Protein AF-A0A0C9V2Q4-F1 (afdb_monomer_lite)

Foldseek 3Di:
DDDDPDPVVVVVVVVVVVVVVVVVCVVPPPPDDQDPPNDDPCDVVNVVVVVVVVVVVVVVVVVVVVVVVVVVVVVVVCVVPPDPVNVVVVVVCVPPPPCPDDDPQPQWDFDADPVGHGPDTRHDPVSVVVVCCCVVPPDDDPDDPPDPPDPPPPPPPPDDPPDDDPDDDPDDPPDDDPDDDDDDDDDDD

Radius of gyration: 36.01 Å; chains: 1; bounding box: 68×70×114 Å

Structure (mmCIF, N/CA/C/O backbone):
data_AF-A0A0C9V2Q4-F1
#
_entry.id   AF-A0A0C9V2Q4-F1
#
loop_
_atom_site.group_PDB
_atom_site.id
_atom_site.type_symbol
_atom_site.label_atom_id
_atom_site.label_alt_id
_atom_site.label_comp_id
_atom_site.label_asym_id
_atom_site.label_entity_id
_atom_site.label_seq_id
_atom_site.pdbx_PDB_ins_code
_atom_site.Cartn_x
_atom_site.Cartn_y
_atom_site.Cartn_z
_atom_site.occupancy
_atom_site.B_iso_or_equiv
_atom_site.auth_seq_id
_atom_site.auth_comp_id
_atom_site.auth_asym_id
_atom_site.auth_atom_id
_atom_site.pdbx_PDB_model_num
ATOM 1 N N . MET A 1 1 ? -13.714 43.682 14.134 1.00 54.59 1 MET A N 1
ATOM 2 C CA . MET A 1 1 ? -14.058 42.991 15.395 1.00 54.59 1 MET A CA 1
ATOM 3 C C . MET A 1 1 ? -12.772 42.836 16.185 1.00 54.59 1 MET A C 1
ATOM 5 O O . MET A 1 1 ? -11.822 42.295 15.638 1.00 54.59 1 MET A O 1
ATOM 9 N N . ALA A 1 2 ? -12.693 43.412 17.385 1.00 64.06 2 ALA A N 1
ATOM 10 C CA . ALA A 1 2 ? -11.499 43.337 18.227 1.00 64.06 2 ALA A CA 1
ATOM 11 C C . ALA A 1 2 ? -11.370 41.926 18.820 1.00 64.06 2 ALA A C 1
ATOM 13 O O . ALA A 1 2 ? -12.366 41.376 19.286 1.00 64.06 2 ALA A O 1
ATOM 14 N N . ILE A 1 3 ? -10.169 41.342 18.786 1.00 61.59 3 ILE A N 1
ATOM 15 C CA . ILE A 1 3 ? -9.906 40.042 19.414 1.00 61.59 3 ILE A CA 1
ATOM 16 C C . ILE A 1 3 ? -9.835 40.260 20.933 1.00 61.59 3 ILE A C 1
ATOM 18 O O . ILE A 1 3 ? -9.009 41.058 21.384 1.00 61.59 3 ILE A O 1
ATOM 22 N N . PRO A 1 4 ? -10.695 39.608 21.733 1.00 67.25 4 PRO A N 1
ATOM 23 C CA . PRO A 1 4 ? -10.689 39.785 23.177 1.00 67.25 4 PRO A CA 1
ATOM 24 C C . PRO A 1 4 ? -9.443 39.142 23.801 1.00 67.25 4 PRO A C 1
ATOM 26 O O . PRO A 1 4 ? -9.219 37.945 23.663 1.00 67.25 4 PRO A O 1
ATOM 29 N N . GLY A 1 5 ? -8.638 39.934 24.513 1.00 74.62 5 GLY A N 1
ATOM 30 C CA . GLY A 1 5 ? -7.408 39.476 25.178 1.00 74.62 5 GLY A CA 1
ATOM 31 C C . GLY A 1 5 ? -7.608 38.796 26.542 1.00 74.62 5 GLY A C 1
ATOM 32 O O . GLY A 1 5 ? -6.625 38.426 27.175 1.00 74.62 5 GLY A O 1
ATOM 33 N N . ALA A 1 6 ? -8.851 38.646 27.016 1.00 78.88 6 ALA A N 1
ATOM 34 C CA . ALA A 1 6 ? -9.181 38.046 28.312 1.00 78.88 6 ALA A CA 1
ATOM 35 C C . ALA A 1 6 ? -9.896 36.692 28.131 1.00 78.88 6 ALA A C 1
ATOM 37 O O . ALA A 1 6 ? -10.793 36.602 27.288 1.00 78.88 6 ALA A O 1
ATOM 38 N N . PRO A 1 7 ? -9.578 35.655 28.933 1.00 77.75 7 PRO A N 1
ATOM 39 C CA . PRO A 1 7 ? -10.109 34.301 28.737 1.00 77.75 7 PRO A CA 1
ATOM 40 C C . PRO A 1 7 ? -11.644 34.239 28.823 1.00 77.75 7 PRO A C 1
ATOM 42 O O . PRO A 1 7 ? -12.280 33.637 27.967 1.00 77.75 7 PRO A O 1
ATOM 45 N N . ALA A 1 8 ? -12.262 34.974 29.754 1.00 80.06 8 ALA A N 1
ATOM 46 C CA . ALA A 1 8 ? -13.725 35.035 29.880 1.00 80.06 8 ALA A CA 1
ATOM 47 C C . ALA A 1 8 ? -14.426 35.684 28.665 1.00 80.06 8 ALA A C 1
ATOM 49 O O . ALA A 1 8 ? -15.576 35.378 28.339 1.00 80.06 8 ALA A O 1
ATOM 50 N N . ALA A 1 9 ? -13.732 36.586 27.968 1.00 82.06 9 ALA A N 1
ATOM 51 C CA . ALA A 1 9 ? -14.260 37.238 26.777 1.00 82.06 9 ALA A CA 1
ATOM 52 C C . ALA A 1 9 ? -14.146 36.339 25.529 1.00 82.06 9 ALA A C 1
ATOM 54 O O . ALA A 1 9 ? -14.959 36.470 24.612 1.00 82.06 9 ALA A O 1
ATOM 55 N N . LEU A 1 10 ? -13.209 35.382 25.517 1.00 89.31 10 LEU A N 1
ATOM 56 C CA . LEU A 1 10 ? -13.122 34.347 24.485 1.00 89.31 10 LEU A CA 1
ATOM 57 C C . LEU A 1 10 ? -14.300 33.367 24.568 1.00 89.31 10 LEU A C 1
ATOM 59 O O . LEU A 1 10 ? -14.936 33.103 23.549 1.00 89.31 10 LEU A O 1
ATOM 63 N N . ASP A 1 11 ? -14.638 32.887 25.767 1.00 90.69 11 ASP A N 1
ATOM 64 C CA . ASP A 1 11 ? -15.772 31.971 25.970 1.00 90.69 11 ASP A CA 1
ATOM 65 C C . ASP A 1 11 ? -17.097 32.619 25.550 1.00 90.69 11 ASP A C 1
ATOM 67 O O . ASP A 1 11 ? -17.903 32.023 24.835 1.00 90.69 11 ASP A O 1
ATOM 71 N N . THR A 1 12 ? -17.281 33.894 25.906 1.00 92.06 12 THR A N 1
ATOM 72 C CA . THR A 1 12 ? -18.452 34.685 25.497 1.00 92.06 12 THR A CA 1
ATOM 73 C C . THR A 1 12 ? -18.547 34.802 23.972 1.00 92.06 12 THR A C 1
ATOM 75 O O . THR A 1 12 ? -19.626 34.655 23.396 1.00 92.06 12 THR A O 1
ATOM 78 N N . TYR A 1 13 ? -17.416 35.020 23.296 1.00 92.88 13 TYR A N 1
ATOM 79 C CA . TYR A 1 13 ? -17.360 35.077 21.837 1.00 92.88 13 TYR A CA 1
ATOM 80 C C . TYR A 1 13 ? -17.673 33.719 21.187 1.00 92.88 13 TYR A C 1
ATOM 82 O O . TYR A 1 13 ? -18.428 33.668 20.217 1.00 92.88 13 TYR A O 1
ATOM 90 N N . MET A 1 14 ? -17.160 32.612 21.736 1.00 95.19 14 MET A N 1
ATOM 91 C CA . MET A 1 14 ? -17.457 31.258 21.248 1.00 95.19 14 MET A CA 1
ATOM 92 C C . MET A 1 14 ? -18.943 30.910 21.393 1.00 95.19 14 MET A C 1
ATOM 94 O O . MET A 1 14 ? -19.539 30.348 20.471 1.00 95.19 14 MET A O 1
ATOM 98 N N . LEU A 1 15 ? -19.576 31.299 22.502 1.00 95.50 15 LEU A N 1
ATOM 99 C CA . LEU A 1 15 ? -21.022 31.140 22.700 1.00 95.50 15 LEU A CA 1
ATOM 100 C C . LEU A 1 15 ? -21.837 31.989 21.711 1.00 95.50 15 LEU A C 1
ATOM 102 O O . LEU A 1 15 ? -22.828 31.525 21.144 1.00 95.50 15 LEU A O 1
ATOM 106 N N . LEU A 1 16 ? -21.405 33.223 21.447 1.00 95.81 16 LEU A N 1
ATOM 107 C CA . LEU A 1 16 ? -22.060 34.089 20.467 1.00 95.81 16 LEU A CA 1
ATOM 108 C C . LEU A 1 16 ? -21.938 33.530 19.042 1.00 95.81 16 LEU A C 1
ATOM 110 O O . LEU A 1 16 ? -22.914 33.519 18.296 1.00 95.81 16 LEU A O 1
ATOM 114 N N . LEU A 1 17 ? -20.767 33.011 18.673 1.00 95.94 17 LEU A N 1
ATOM 115 C CA . LEU A 1 17 ? -20.547 32.399 17.366 1.00 95.94 17 LEU A CA 1
ATOM 116 C C . LEU A 1 17 ? -21.384 31.125 17.189 1.00 95.94 17 LEU A C 1
ATOM 118 O O . LEU A 1 17 ? -22.069 30.971 16.179 1.00 95.94 17 LEU A O 1
ATOM 122 N N . THR A 1 18 ? -21.357 30.225 18.172 1.00 96.94 18 THR A N 1
ATOM 123 C CA . THR A 1 18 ? -22.120 28.967 18.122 1.00 96.94 18 THR A CA 1
ATOM 124 C C . THR A 1 18 ? -23.625 29.218 18.079 1.00 96.94 18 THR A C 1
ATOM 126 O O . THR A 1 18 ? -24.313 28.599 17.271 1.00 96.94 18 THR A O 1
ATOM 129 N N . SER A 1 19 ? -24.135 30.177 18.856 1.00 96.56 19 SER A N 1
ATOM 130 C CA . SER A 1 19 ? -25.554 30.556 18.810 1.00 96.56 19 SER A CA 1
ATOM 131 C C . SER A 1 19 ? -25.956 31.214 17.487 1.00 96.56 19 SER A C 1
ATOM 133 O O . SER A 1 19 ? -27.013 30.891 16.946 1.00 96.56 19 SER A O 1
ATOM 135 N N . ALA A 1 20 ? -25.119 32.086 16.915 1.00 97.19 20 ALA A N 1
ATOM 136 C CA . ALA A 1 20 ? -25.379 32.694 15.611 1.00 97.19 20 ALA A CA 1
ATOM 137 C C . ALA A 1 20 ? -25.418 31.648 14.484 1.00 97.19 20 ALA A C 1
ATOM 139 O O . ALA A 1 20 ? -26.311 31.687 13.637 1.00 97.19 20 ALA A O 1
ATOM 140 N N . ILE A 1 21 ? -24.489 30.685 14.501 1.00 96.31 21 ILE A N 1
ATOM 141 C CA . ILE A 1 21 ? -24.473 29.560 13.557 1.00 96.31 21 ILE A CA 1
ATOM 142 C C . ILE A 1 21 ? -25.727 28.704 13.732 1.00 96.31 21 ILE A C 1
ATOM 144 O O . ILE A 1 21 ? -26.400 28.406 12.749 1.00 96.31 21 ILE A O 1
ATOM 148 N N . GLN A 1 22 ? -26.078 28.355 14.970 1.00 96.44 22 GLN A N 1
ATOM 149 C CA . GLN A 1 22 ? -27.261 27.550 15.262 1.00 96.44 22 GLN A CA 1
ATOM 150 C C . GLN A 1 22 ? -28.547 28.229 14.769 1.00 96.44 22 GLN A C 1
ATOM 152 O O . GLN A 1 22 ? -29.371 27.596 14.112 1.00 96.44 22 GLN A O 1
ATOM 157 N N . LYS A 1 23 ? -28.675 29.543 14.983 1.00 95.94 23 LYS A N 1
ATOM 158 C CA . LYS A 1 23 ? -29.800 30.340 14.481 1.00 95.94 23 LYS A CA 1
ATOM 159 C C . LYS A 1 23 ? -29.881 30.335 12.951 1.00 95.94 23 LYS A C 1
ATOM 161 O O . LYS A 1 23 ? -30.967 30.214 12.391 1.00 95.94 23 LYS A O 1
ATOM 166 N N . MET A 1 24 ? -28.739 30.443 12.270 1.00 96.31 24 MET A N 1
ATOM 167 C CA . MET A 1 24 ? -28.674 30.349 10.807 1.00 96.31 24 MET A CA 1
ATOM 168 C C . MET A 1 24 ? -29.062 28.957 10.298 1.00 96.31 24 MET A C 1
ATOM 170 O O . MET A 1 24 ? -29.773 28.854 9.299 1.00 96.31 24 MET A O 1
ATOM 174 N N . ILE A 1 25 ? -28.636 27.895 10.989 1.00 92.75 25 ILE A N 1
ATOM 175 C CA . ILE A 1 25 ? -29.021 26.513 10.678 1.00 92.75 25 ILE A CA 1
ATOM 176 C C . ILE A 1 25 ? -30.537 26.360 10.792 1.00 92.75 25 ILE A C 1
ATOM 178 O O . ILE A 1 25 ? -31.167 25.866 9.867 1.00 92.75 25 ILE A O 1
ATOM 182 N N . GLU A 1 26 ? -31.145 26.827 11.879 1.00 93.00 26 GLU A N 1
ATOM 183 C C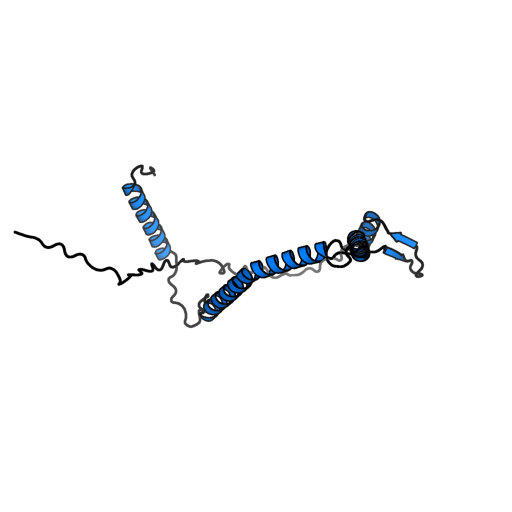A . GLU A 1 26 ? -32.596 26.732 12.077 1.00 93.00 26 GLU A CA 1
ATOM 184 C C . GLU A 1 26 ? -33.392 27.516 11.027 1.00 93.00 26 GLU A C 1
ATOM 186 O O . GLU A 1 26 ? -34.444 27.057 10.585 1.00 93.00 26 GLU A O 1
ATOM 191 N N . GLN A 1 27 ? -32.878 28.669 10.592 1.00 94.38 27 GLN A N 1
ATOM 192 C CA . GLN A 1 27 ? -33.519 29.495 9.571 1.00 94.38 27 GLN A CA 1
ATOM 193 C C . GLN A 1 27 ? -33.433 28.885 8.163 1.00 94.38 27 GLN A C 1
ATOM 195 O O . GLN A 1 27 ? -34.380 29.010 7.387 1.00 94.38 27 GLN A O 1
ATOM 200 N N . HIS A 1 28 ? -32.303 28.264 7.811 1.00 92.50 28 HIS A N 1
ATOM 201 C CA . HIS A 1 28 ? -32.022 27.835 6.436 1.00 92.50 28 HIS A CA 1
ATOM 202 C C . HIS A 1 28 ? -32.063 26.324 6.202 1.00 92.50 28 HIS A C 1
ATOM 204 O O . HIS A 1 28 ? -32.123 25.915 5.044 1.00 92.50 28 HIS A O 1
ATOM 210 N N . VAL A 1 29 ? -32.032 25.489 7.243 1.00 91.19 29 VAL A N 1
ATOM 211 C CA . VAL A 1 29 ? -32.097 24.027 7.116 1.00 91.19 29 VAL A CA 1
ATOM 212 C C . VAL A 1 29 ? -33.537 23.571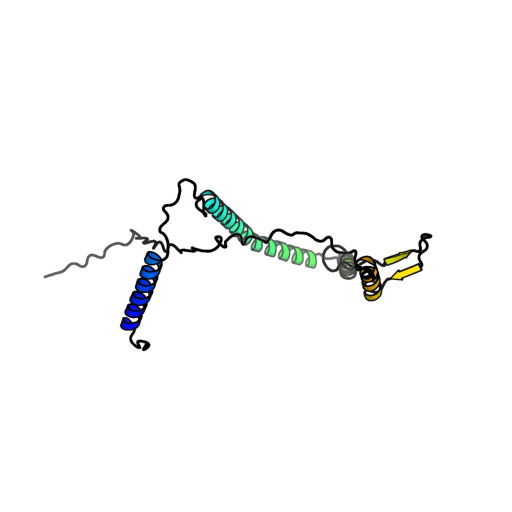 7.343 1.00 91.19 29 VAL A C 1
ATOM 214 O O . VAL A 1 29 ? -34.021 23.615 8.478 1.00 91.19 29 VAL A O 1
ATOM 217 N N . PRO A 1 30 ? -34.241 23.096 6.296 1.00 83.50 30 PRO A N 1
ATOM 218 C CA . PRO A 1 30 ? -35.576 22.544 6.454 1.00 83.50 30 PRO A CA 1
ATOM 219 C C . PRO A 1 30 ? -35.535 21.354 7.413 1.00 83.50 30 PRO A C 1
ATOM 221 O O . PRO A 1 30 ? -34.888 20.340 7.143 1.00 83.50 30 PRO A O 1
ATOM 224 N N . GLN A 1 31 ? -36.235 21.471 8.539 1.00 77.88 31 GLN A N 1
ATOM 225 C CA . GLN A 1 31 ? -36.373 20.386 9.505 1.00 77.88 31 GLN A CA 1
ATOM 226 C C . GLN A 1 31 ? -37.289 19.307 8.910 1.00 77.88 31 GLN A C 1
ATOM 228 O O . GLN A 1 31 ? -38.513 19.366 9.031 1.00 77.88 31 GLN A O 1
ATOM 233 N N . HIS A 1 32 ? -36.708 18.327 8.218 1.00 71.62 32 HIS A N 1
ATOM 234 C CA . HIS A 1 32 ? -37.453 17.186 7.696 1.00 71.62 32 HIS A CA 1
ATOM 235 C C . HIS A 1 32 ? -37.557 16.119 8.790 1.00 71.62 32 HIS A C 1
ATOM 237 O O . HIS A 1 32 ? -36.547 15.599 9.264 1.00 71.62 32 HIS A O 1
ATOM 243 N N . LYS A 1 33 ? -38.781 15.749 9.189 1.00 69.44 33 LYS A N 1
ATOM 244 C CA . LYS A 1 33 ? -38.979 14.544 10.008 1.00 69.44 33 LYS A CA 1
ATOM 245 C C . LYS A 1 33 ? -38.464 13.357 9.201 1.00 69.44 33 LYS A C 1
ATOM 247 O O . LYS A 1 33 ? -38.779 13.271 8.014 1.00 69.44 33 LYS A O 1
ATOM 252 N N . ALA A 1 34 ? -37.669 12.473 9.800 1.00 71.56 34 ALA A N 1
ATOM 253 C CA . ALA A 1 34 ? -37.230 11.265 9.107 1.00 71.56 34 ALA A CA 1
ATOM 254 C C . ALA A 1 34 ? -38.469 10.572 8.518 1.00 71.56 34 ALA A C 1
ATOM 256 O O . ALA A 1 34 ? -39.410 10.251 9.247 1.00 71.56 34 ALA A O 1
ATOM 257 N N . SER A 1 35 ? -38.520 10.448 7.188 1.00 72.50 35 SER A N 1
ATOM 258 C CA . SER A 1 35 ? -39.634 9.761 6.541 1.00 72.50 35 SER A CA 1
ATOM 259 C C . SER A 1 35 ? -39.605 8.301 6.992 1.00 72.50 35 SER A C 1
ATOM 261 O O . SER A 1 35 ? -38.509 7.754 7.141 1.00 72.50 35 SER A O 1
ATOM 263 N N . PRO A 1 36 ? -40.756 7.623 7.138 1.00 73.69 36 PRO A N 1
ATOM 264 C CA . PRO A 1 36 ? -40.789 6.174 7.353 1.00 73.69 36 PRO A CA 1
ATOM 265 C C . PRO A 1 36 ? -39.980 5.387 6.307 1.00 73.69 36 PRO A C 1
ATOM 267 O O . PRO A 1 36 ? -39.562 4.262 6.560 1.00 73.69 36 PRO A O 1
ATOM 270 N N . TYR A 1 37 ? -39.738 5.993 5.139 1.00 73.38 37 TYR A N 1
ATOM 271 C CA . TYR A 1 37 ? -38.962 5.428 4.036 1.00 73.38 37 TYR A CA 1
ATOM 272 C C . TYR A 1 37 ? -37.521 5.964 3.945 1.00 73.38 37 TYR A C 1
ATOM 274 O O . TYR A 1 37 ? -36.739 5.487 3.121 1.00 73.38 37 TYR A O 1
ATOM 282 N N . SER A 1 38 ? -37.138 6.944 4.772 1.00 70.75 38 SER A N 1
ATOM 283 C CA . SER A 1 38 ? -35.759 7.431 4.856 1.00 70.75 38 SER A CA 1
ATOM 284 C C . SER A 1 38 ? -34.914 6.399 5.592 1.00 70.75 38 SER A C 1
ATOM 286 O O . SER A 1 38 ? -35.010 6.246 6.808 1.00 70.75 38 SER A O 1
ATOM 288 N N . LYS A 1 39 ? -34.062 5.681 4.859 1.00 62.62 39 LYS A N 1
ATOM 289 C CA . LYS A 1 39 ? -33.108 4.750 5.467 1.00 62.62 39 LYS A CA 1
ATOM 290 C C . LYS A 1 39 ? -32.119 5.539 6.327 1.00 62.62 39 LYS A C 1
ATOM 292 O O . LYS A 1 39 ? -31.443 6.435 5.824 1.00 62.62 39 LYS A O 1
ATOM 297 N N . CYS A 1 40 ? -32.015 5.193 7.611 1.00 69.00 40 CYS A N 1
ATOM 298 C CA . CYS A 1 40 ? -30.915 5.654 8.449 1.00 69.00 40 CYS A CA 1
ATOM 299 C C . CYS A 1 40 ? -29.604 5.221 7.787 1.00 69.00 40 CYS A C 1
ATOM 301 O O . CYS A 1 40 ? -29.369 4.032 7.587 1.00 69.00 40 CYS A O 1
ATOM 303 N N . TRP A 1 41 ? -28.763 6.187 7.436 1.00 71.62 41 TRP A N 1
ATOM 304 C CA . TRP A 1 41 ? -27.483 5.971 6.757 1.00 71.62 41 TRP A CA 1
ATOM 305 C C . TRP A 1 41 ? -26.503 5.100 7.564 1.00 71.62 41 TRP A C 1
ATOM 307 O O . TRP A 1 41 ? -25.590 4.515 6.989 1.00 71.62 41 TRP A O 1
ATOM 317 N N . CYS A 1 42 ? -26.724 4.956 8.876 1.00 72.62 42 CYS A N 1
ATOM 318 C CA . CYS A 1 42 ? -26.044 3.983 9.725 1.00 72.62 42 CYS A CA 1
ATOM 319 C C . CYS A 1 42 ? -27.066 3.016 10.349 1.00 72.62 42 CYS A C 1
ATOM 321 O O . CYS A 1 42 ? -27.530 3.242 11.472 1.00 72.62 42 CYS A O 1
ATOM 323 N N . PRO A 1 43 ? -27.474 1.951 9.638 1.00 81.88 43 PRO A N 1
ATOM 324 C CA . PRO A 1 43 ? -28.311 0.929 10.241 1.00 81.88 43 PRO A CA 1
ATOM 325 C C . PRO A 1 43 ? -27.520 0.186 11.335 1.00 81.88 43 PRO A C 1
ATOM 327 O O . PRO A 1 43 ? -26.289 0.089 11.267 1.00 81.88 43 PRO A O 1
ATOM 330 N N . PRO A 1 44 ? -28.199 -0.390 12.343 1.00 84.44 44 PRO A N 1
ATOM 331 C CA . PRO A 1 44 ? -27.537 -1.124 13.426 1.00 84.44 44 PRO A CA 1
ATOM 332 C C . PRO A 1 44 ? -26.682 -2.294 12.915 1.00 84.44 44 PRO A C 1
ATOM 334 O O . PRO A 1 44 ? -25.685 -2.649 13.540 1.00 84.44 44 PRO A O 1
ATOM 337 N N . GLU A 1 45 ? -27.031 -2.861 11.759 1.00 89.56 45 GLU A N 1
ATOM 338 C CA . GLU A 1 45 ? -26.238 -3.872 11.057 1.00 89.56 45 GLU A CA 1
ATOM 339 C C . GLU A 1 45 ? -24.846 -3.360 10.661 1.00 89.56 45 GLU A C 1
ATOM 341 O O . GLU A 1 45 ? -23.852 -4.030 10.927 1.00 89.56 45 GLU A O 1
ATOM 346 N N . LEU A 1 46 ? -24.748 -2.138 10.128 1.00 85.81 46 LEU A N 1
ATOM 347 C CA . LEU A 1 46 ? -23.470 -1.538 9.738 1.00 85.81 46 LEU A CA 1
ATOM 348 C C . LEU A 1 46 ? -22.591 -1.269 10.967 1.00 85.81 46 LEU A C 1
ATOM 350 O O . LEU A 1 46 ? -21.388 -1.508 10.950 1.00 85.81 46 LEU A O 1
ATOM 354 N N . THR A 1 47 ? -23.208 -0.856 12.079 1.00 90.56 47 THR A N 1
ATOM 355 C CA . THR A 1 47 ? -22.506 -0.705 13.364 1.00 90.56 47 THR A CA 1
ATOM 356 C C . THR A 1 47 ? -21.973 -2.046 13.879 1.00 90.56 47 THR A C 1
ATOM 358 O O . THR A 1 47 ? -20.852 -2.104 14.387 1.00 90.56 47 THR A O 1
ATOM 361 N N . ARG A 1 48 ? -22.749 -3.133 13.753 1.00 93.88 48 ARG A N 1
ATOM 362 C CA . ARG A 1 48 ? -22.289 -4.490 14.097 1.00 93.88 48 ARG A CA 1
ATOM 363 C C . ARG A 1 48 ? -21.111 -4.903 13.215 1.00 93.88 48 ARG A C 1
ATOM 365 O O . ARG A 1 48 ? -20.081 -5.293 13.754 1.00 93.88 48 ARG A O 1
ATOM 372 N N . LEU A 1 49 ? -21.213 -4.694 11.903 1.00 93.50 49 LEU A N 1
ATOM 373 C CA . LEU A 1 49 ? -20.156 -5.019 10.945 1.00 93.50 49 LEU A CA 1
ATOM 374 C C . LEU A 1 49 ? -18.850 -4.264 11.240 1.00 93.50 49 LEU A C 1
ATOM 376 O O . LEU A 1 49 ? -17.783 -4.870 11.280 1.00 93.50 49 LEU A O 1
ATOM 380 N N . CYS A 1 50 ? -18.921 -2.963 11.536 1.00 92.31 50 CYS A N 1
ATOM 381 C CA . CYS A 1 50 ? -17.750 -2.172 11.925 1.00 92.31 50 CYS A CA 1
ATOM 382 C C . CYS A 1 50 ? -17.092 -2.691 13.215 1.00 92.31 50 CYS A C 1
ATOM 384 O O . CYS A 1 50 ? -15.862 -2.704 13.324 1.00 92.31 50 CYS A O 1
ATOM 386 N N . LYS A 1 51 ? -17.888 -3.140 14.196 1.00 95.69 51 LYS A N 1
ATOM 387 C CA . LYS A 1 51 ? -17.379 -3.752 15.436 1.00 95.69 51 LYS A CA 1
ATOM 388 C C . LYS A 1 51 ? -16.729 -5.109 15.169 1.00 95.69 51 LYS A C 1
ATOM 390 O O . LYS A 1 51 ? -15.677 -5.393 15.739 1.00 95.69 51 LYS A O 1
ATOM 395 N N . ASP A 1 52 ? -17.328 -5.923 14.305 1.00 96.31 52 ASP A N 1
ATOM 396 C CA . ASP A 1 52 ? -16.792 -7.226 13.911 1.00 96.31 52 ASP A CA 1
ATOM 397 C C . ASP A 1 52 ? -15.466 -7.087 13.162 1.00 96.31 52 ASP A C 1
ATOM 399 O O . ASP A 1 52 ? -14.487 -7.734 13.539 1.00 96.31 52 ASP A O 1
ATOM 403 N N . TYR A 1 53 ? -15.400 -6.175 12.189 1.00 95.94 53 TYR A N 1
ATOM 404 C CA . TYR A 1 53 ? -14.165 -5.834 11.484 1.00 95.94 53 TYR A CA 1
ATOM 405 C C . TYR A 1 53 ? -13.080 -5.371 12.460 1.00 95.94 53 TYR A C 1
ATOM 407 O O . TYR A 1 53 ? -11.976 -5.905 12.469 1.00 95.94 53 TYR A O 1
ATOM 415 N N . SER A 1 54 ? -13.414 -4.436 13.354 1.00 95.31 54 SER A N 1
ATOM 416 C CA . SER A 1 54 ? -12.467 -3.915 14.349 1.00 95.31 54 SER A CA 1
ATOM 417 C C . SER A 1 54 ? -11.963 -5.003 15.307 1.00 95.31 54 SER A C 1
ATOM 419 O O . SER A 1 54 ? -10.813 -4.964 15.744 1.00 95.31 54 SER A O 1
ATOM 421 N N . ARG A 1 55 ? -12.803 -5.991 15.650 1.00 95.44 55 ARG A N 1
ATOM 422 C CA . ARG A 1 55 ? -12.399 -7.154 16.455 1.00 95.44 55 ARG A CA 1
ATOM 423 C C . ARG A 1 55 ? -11.406 -8.031 15.692 1.00 95.44 55 ARG A C 1
ATOM 425 O O . ARG A 1 55 ? -10.394 -8.421 16.269 1.00 95.44 55 ARG A O 1
ATOM 432 N N . GLN A 1 56 ? -11.685 -8.322 14.422 1.00 94.06 56 GLN A N 1
ATOM 433 C CA . GLN A 1 56 ? -10.796 -9.113 13.567 1.00 94.06 56 GLN A CA 1
ATOM 434 C C . GLN A 1 56 ? -9.460 -8.409 13.329 1.00 94.06 56 GLN A C 1
ATOM 436 O O . GLN A 1 56 ? -8.417 -9.041 13.462 1.00 94.06 56 GLN A O 1
ATOM 441 N N . ASP A 1 57 ? -9.478 -7.104 13.056 1.00 93.44 57 ASP A N 1
ATOM 442 C CA . ASP A 1 57 ? -8.273 -6.304 12.839 1.00 93.44 57 ASP A CA 1
ATOM 443 C C . ASP A 1 57 ? -7.352 -6.314 14.068 1.00 93.44 57 ASP A C 1
ATOM 445 O O . ASP A 1 57 ? -6.155 -6.570 13.951 1.00 93.44 57 ASP A O 1
ATOM 449 N N . ARG A 1 58 ? -7.913 -6.168 15.277 1.00 91.62 58 ARG A N 1
ATOM 450 C CA . ARG A 1 58 ? -7.144 -6.293 16.528 1.00 91.62 58 ARG A CA 1
ATOM 451 C C . ARG A 1 58 ? -6.530 -7.681 16.702 1.00 91.62 58 ARG A C 1
ATOM 453 O O . ARG A 1 58 ? -5.364 -7.776 17.080 1.00 91.62 58 ARG A O 1
ATOM 460 N N . ALA A 1 59 ? -7.290 -8.742 16.427 1.00 89.88 59 ALA A N 1
ATOM 461 C CA . ALA A 1 59 ? -6.784 -10.114 16.508 1.00 89.88 59 ALA A CA 1
ATOM 462 C C . ALA A 1 59 ? -5.645 -10.343 15.499 1.00 89.88 59 ALA A C 1
ATOM 464 O O . ALA A 1 59 ? -4.591 -10.880 15.844 1.00 89.88 59 ALA A O 1
ATOM 465 N N . ALA A 1 60 ? -5.821 -9.859 14.267 1.00 89.38 60 ALA A N 1
ATOM 466 C CA . ALA A 1 60 ? -4.799 -9.910 13.235 1.00 89.38 60 ALA A CA 1
ATOM 467 C C . ALA A 1 60 ? -3.548 -9.135 13.666 1.00 89.38 60 ALA A C 1
ATOM 469 O O . ALA A 1 60 ? -2.446 -9.667 13.569 1.00 89.38 60 ALA A O 1
ATOM 470 N N . PHE A 1 61 ? -3.697 -7.921 14.200 1.00 89.69 61 PHE A N 1
ATOM 471 C CA . PHE A 1 61 ? -2.585 -7.109 14.692 1.00 89.69 61 PHE A CA 1
ATOM 472 C C . PHE A 1 61 ? -1.788 -7.816 15.796 1.00 89.69 61 PHE A C 1
ATOM 474 O O . PHE A 1 61 ? -0.563 -7.866 15.716 1.00 89.69 61 PHE A O 1
ATOM 481 N N . GLN A 1 62 ? -2.465 -8.434 16.769 1.00 88.38 62 GLN A N 1
ATOM 482 C CA . GLN A 1 62 ? -1.813 -9.225 17.821 1.00 88.38 62 GLN A CA 1
ATOM 483 C C . GLN A 1 62 ? -1.001 -10.395 17.243 1.00 88.38 62 GLN A C 1
ATOM 485 O O . GLN A 1 62 ? 0.120 -10.643 17.681 1.00 88.38 62 GLN A O 1
ATOM 490 N N . SER A 1 63 ? -1.514 -11.068 16.208 1.00 86.44 63 SER A N 1
ATOM 491 C CA . SER A 1 63 ? -0.798 -12.165 15.540 1.00 86.44 63 SER A CA 1
ATOM 492 C C . SER A 1 63 ? 0.407 -11.716 14.703 1.00 86.44 63 SER A C 1
ATOM 494 O O . SER A 1 63 ? 1.277 -12.525 14.392 1.00 86.44 63 SER A O 1
ATOM 496 N N . ARG A 1 64 ? 0.520 -10.427 14.345 1.00 89.38 64 ARG A N 1
ATOM 497 C CA . ARG A 1 64 ? 1.674 -9.946 13.566 1.00 89.38 64 ARG A CA 1
ATOM 498 C C . ARG A 1 64 ? 2.974 -10.143 14.337 1.00 89.38 64 ARG A C 1
ATOM 500 O O . ARG A 1 64 ? 3.947 -10.598 13.746 1.00 89.38 64 ARG A O 1
ATOM 507 N N . GLY A 1 65 ? 2.978 -9.850 15.640 1.00 89.06 65 GLY A N 1
ATOM 508 C CA . GLY A 1 65 ? 4.154 -10.021 16.499 1.00 89.06 65 GLY A CA 1
ATOM 509 C C . GLY A 1 65 ? 4.670 -11.460 16.491 1.00 89.06 65 GLY A C 1
ATOM 510 O O . GLY A 1 65 ? 5.837 -11.691 16.187 1.00 89.06 65 GLY A O 1
ATOM 511 N N . THR A 1 66 ? 3.775 -12.431 16.688 1.00 91.38 66 THR A N 1
ATOM 512 C CA . THR A 1 66 ? 4.140 -13.855 16.688 1.00 91.38 66 THR A CA 1
ATOM 513 C C . 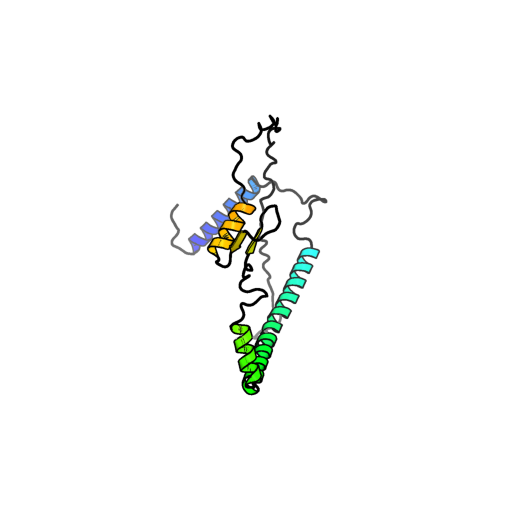THR A 1 66 ? 4.628 -14.328 15.318 1.00 91.38 66 THR A C 1
ATOM 515 O O . THR A 1 66 ? 5.558 -15.127 15.243 1.00 91.38 66 THR A O 1
ATOM 518 N N . ILE A 1 67 ? 4.076 -13.796 14.219 1.00 91.81 67 ILE A N 1
ATOM 519 C CA . ILE A 1 67 ? 4.573 -14.063 12.860 1.00 91.81 67 ILE A CA 1
ATOM 520 C C . ILE A 1 67 ? 5.992 -13.508 12.679 1.00 91.81 67 ILE A C 1
ATOM 522 O O . ILE A 1 67 ? 6.847 -14.192 12.114 1.00 91.81 67 ILE A O 1
ATOM 526 N N . TYR A 1 68 ? 6.270 -12.285 13.140 1.00 92.62 68 TYR A N 1
ATOM 527 C CA . TYR A 1 68 ? 7.611 -11.698 13.050 1.00 92.62 68 TYR A CA 1
ATOM 528 C C . TYR A 1 68 ? 8.634 -12.481 13.871 1.00 92.62 68 TYR A C 1
ATOM 530 O O . TYR A 1 68 ? 9.729 -12.757 13.374 1.00 92.62 68 TYR A O 1
ATOM 538 N N . GLU A 1 69 ? 8.273 -12.880 15.087 1.00 94.00 69 GLU A N 1
ATOM 539 C CA . GLU A 1 69 ? 9.108 -13.717 15.948 1.00 94.00 69 GLU A CA 1
ATOM 540 C C . GLU A 1 69 ? 9.369 -15.080 15.302 1.00 94.00 69 GLU A C 1
ATOM 542 O O . GLU A 1 69 ? 10.525 -15.457 15.126 1.00 94.00 69 GLU A O 1
ATOM 547 N N . ALA A 1 70 ? 8.325 -15.773 14.838 1.00 95.00 70 ALA A N 1
ATOM 548 C CA . ALA A 1 70 ? 8.452 -17.069 14.175 1.00 95.00 70 ALA A CA 1
ATOM 549 C C . ALA A 1 70 ? 9.330 -16.997 12.916 1.00 95.00 70 ALA A C 1
ATOM 551 O O . ALA A 1 70 ? 10.181 -17.861 12.706 1.00 95.00 70 ALA A O 1
ATOM 552 N N . LYS A 1 71 ? 9.181 -15.946 12.097 1.00 95.62 71 LYS A N 1
ATOM 553 C CA . LYS A 1 71 ? 10.049 -15.712 10.932 1.00 95.62 71 LYS A CA 1
ATOM 554 C C . LYS A 1 71 ? 11.492 -15.467 11.355 1.00 95.62 71 LYS A C 1
ATOM 556 O O . LYS A 1 71 ? 12.403 -16.016 10.747 1.00 95.62 71 LYS A O 1
ATOM 561 N N . THR A 1 72 ? 11.707 -14.656 12.384 1.00 96.12 72 THR A N 1
ATOM 562 C CA . THR A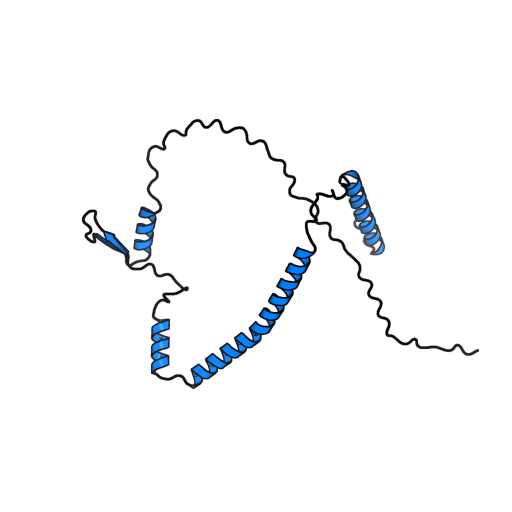 1 72 ? 13.048 -14.339 12.886 1.00 96.12 72 THR A CA 1
ATOM 563 C C . THR A 1 72 ? 13.747 -15.590 13.410 1.00 96.12 72 THR A C 1
ATOM 565 O O . THR A 1 72 ? 14.886 -15.857 13.034 1.00 96.12 72 THR A O 1
ATOM 568 N N . GLU A 1 73 ? 13.062 -16.390 14.224 1.00 97.31 73 GLU A N 1
ATOM 569 C CA . GLU A 1 73 ? 13.592 -17.651 14.742 1.00 97.31 73 GLU A CA 1
ATOM 570 C C . GLU A 1 73 ? 13.830 -18.671 13.627 1.00 97.31 73 GLU A C 1
ATOM 572 O O . GLU A 1 73 ? 14.868 -19.333 13.615 1.00 97.31 73 GLU A O 1
ATOM 577 N N . HIS A 1 74 ? 12.934 -18.744 12.638 1.00 96.06 74 HIS A N 1
ATOM 578 C CA . HIS A 1 74 ? 13.144 -19.552 11.441 1.00 96.06 74 HIS A CA 1
ATOM 579 C C . HIS A 1 74 ? 14.426 -19.148 10.702 1.00 96.06 74 HIS A C 1
ATOM 581 O O . HIS A 1 74 ? 15.273 -20.004 10.460 1.00 96.06 74 HIS A O 1
ATOM 587 N N . TRP A 1 75 ? 14.615 -17.859 10.402 1.00 94.62 75 TRP A N 1
ATOM 588 C CA . TRP A 1 75 ? 15.810 -17.377 9.703 1.00 94.62 75 TRP A CA 1
ATOM 589 C C . TRP A 1 75 ? 17.087 -17.595 10.511 1.00 94.62 75 TRP A C 1
ATOM 591 O O . TRP A 1 75 ? 18.087 -18.042 9.958 1.00 94.62 75 TRP A O 1
ATOM 601 N N . LYS A 1 76 ? 17.059 -17.355 11.828 1.00 96.94 76 LYS A N 1
ATOM 602 C CA . LYS A 1 76 ? 18.191 -17.660 12.716 1.00 96.94 76 LYS A CA 1
ATOM 603 C C . LYS A 1 76 ? 18.533 -19.148 12.698 1.00 96.94 76 LYS A C 1
ATOM 605 O O . LYS A 1 76 ? 19.707 -19.500 12.646 1.00 96.94 76 LYS A O 1
ATOM 610 N N . LYS A 1 77 ? 17.526 -20.022 12.765 1.00 97.19 77 LYS A N 1
ATOM 611 C CA . LYS A 1 77 ? 17.712 -21.476 12.721 1.00 97.19 77 LYS A CA 1
ATOM 612 C C . LYS A 1 77 ? 18.264 -21.922 11.371 1.00 97.19 77 LYS A C 1
ATOM 614 O O . LYS A 1 77 ? 19.185 -22.727 11.344 1.00 97.19 77 LYS A O 1
ATOM 619 N N . TRP A 1 78 ? 17.726 -21.384 10.281 1.00 95.00 78 TRP A N 1
ATOM 620 C CA . TRP A 1 78 ? 18.205 -21.661 8.934 1.00 95.00 78 TRP A CA 1
ATOM 621 C C . TRP A 1 78 ? 19.668 -21.237 8.774 1.00 95.00 78 TRP A C 1
ATOM 623 O O . TRP A 1 78 ? 20.489 -22.068 8.419 1.00 95.00 78 TRP A O 1
ATOM 633 N N . LEU A 1 79 ? 20.030 -20.013 9.174 1.00 95.06 79 LEU A N 1
ATOM 634 C CA . LEU A 1 79 ? 21.415 -19.524 9.118 1.00 95.06 79 LEU A CA 1
ATOM 635 C C . LEU A 1 79 ? 22.396 -20.366 9.946 1.00 95.06 79 LEU A C 1
ATOM 637 O O . LEU A 1 79 ? 23.546 -20.518 9.553 1.00 95.06 79 LEU A O 1
ATOM 641 N N . LYS A 1 80 ? 21.963 -20.909 11.090 1.00 96.12 80 LYS A N 1
ATOM 642 C CA . LYS A 1 80 ? 22.799 -21.794 11.921 1.00 96.12 80 LYS A CA 1
ATOM 643 C C . LYS A 1 80 ? 23.049 -23.159 11.282 1.00 96.12 80 LYS A C 1
ATOM 645 O O . LYS A 1 80 ? 24.076 -23.763 11.560 1.00 96.12 80 LYS A O 1
ATOM 650 N N . ASN A 1 81 ? 22.102 -23.638 10.482 1.00 96.00 81 ASN A N 1
ATOM 651 C CA . ASN A 1 81 ? 22.102 -24.990 9.929 1.00 96.00 81 ASN A CA 1
ATOM 652 C C . ASN A 1 81 ? 22.400 -25.016 8.424 1.00 96.00 81 ASN A C 1
ATOM 654 O O . ASN A 1 81 ? 22.247 -26.068 7.810 1.00 96.00 81 ASN A O 1
ATOM 658 N N . ILE A 1 82 ? 22.755 -23.874 7.834 1.00 95.31 82 ILE A N 1
ATOM 659 C CA . ILE A 1 82 ? 22.935 -23.740 6.392 1.00 95.31 82 ILE A CA 1
ATOM 660 C C . ILE A 1 82 ? 24.152 -24.543 5.926 1.00 95.31 82 ILE A C 1
ATOM 662 O O . ILE A 1 82 ? 25.215 -24.491 6.552 1.00 95.31 82 ILE A O 1
ATOM 666 N N . ASP A 1 83 ? 23.997 -25.271 4.825 1.00 95.56 83 ASP A N 1
ATOM 667 C CA . ASP A 1 83 ? 25.087 -25.990 4.172 1.00 95.56 83 ASP A CA 1
ATOM 668 C C . ASP A 1 83 ? 25.610 -25.236 2.930 1.00 95.56 83 ASP A C 1
ATOM 670 O O . ASP A 1 83 ? 25.094 -24.192 2.515 1.00 95.56 83 ASP A O 1
ATOM 674 N N . GLU A 1 84 ? 26.683 -25.747 2.324 1.00 93.00 84 GLU A N 1
ATOM 675 C CA . GLU A 1 84 ? 27.253 -25.165 1.103 1.00 93.00 84 GLU A CA 1
ATOM 676 C C . GLU A 1 84 ? 26.266 -25.212 -0.083 1.00 93.00 84 GLU A C 1
ATOM 678 O O . GLU A 1 84 ? 26.248 -24.308 -0.925 1.00 93.00 84 GLU A O 1
ATOM 683 N N . HIS A 1 85 ? 25.402 -26.230 -0.129 1.00 92.44 85 HIS A N 1
ATOM 684 C CA . HIS A 1 85 ? 24.401 -26.407 -1.178 1.00 92.44 85 HIS A CA 1
ATOM 685 C C . HIS A 1 85 ? 23.291 -25.345 -1.099 1.00 92.44 85 HIS A C 1
ATOM 687 O O . HIS A 1 85 ? 22.900 -24.775 -2.120 1.00 92.44 85 HIS A O 1
ATOM 693 N N . ASP A 1 86 ? 22.835 -25.012 0.102 1.00 92.25 86 ASP A N 1
ATOM 694 C CA . ASP A 1 86 ? 21.861 -23.977 0.420 1.00 92.25 86 ASP A CA 1
ATOM 695 C C . ASP A 1 86 ? 22.411 -22.587 0.106 1.00 92.25 86 ASP A C 1
ATOM 697 O O . ASP A 1 86 ? 21.697 -21.759 -0.465 1.00 92.25 86 ASP A O 1
ATOM 701 N N . ILE A 1 87 ? 23.691 -22.332 0.402 1.00 91.50 87 ILE A N 1
ATOM 702 C CA . ILE A 1 87 ? 24.371 -21.084 0.018 1.00 91.50 87 ILE A CA 1
ATOM 703 C C . ILE A 1 87 ? 24.400 -20.950 -1.508 1.00 91.50 87 ILE A C 1
ATOM 705 O O . ILE A 1 87 ? 24.073 -19.888 -2.054 1.00 91.50 87 ILE A O 1
ATOM 709 N N . TRP A 1 88 ? 24.749 -22.027 -2.215 1.00 91.62 88 TRP A N 1
ATOM 710 C CA . TRP A 1 88 ? 24.749 -22.038 -3.675 1.00 91.62 88 TRP A CA 1
ATOM 711 C C . TRP A 1 88 ? 23.338 -21.828 -4.250 1.00 91.62 88 TRP A C 1
ATOM 713 O O . TRP A 1 88 ? 23.158 -21.006 -5.154 1.00 91.62 88 TRP A O 1
ATOM 723 N N . ASN A 1 89 ? 22.321 -22.490 -3.690 1.00 88.06 89 ASN A N 1
ATOM 724 C CA . ASN A 1 89 ? 20.920 -22.336 -4.088 1.00 88.06 89 ASN A CA 1
ATOM 725 C C . ASN A 1 89 ? 20.406 -20.911 -3.835 1.00 88.06 89 ASN A C 1
ATOM 727 O O . ASN A 1 89 ? 19.794 -20.315 -4.723 1.00 88.06 89 ASN A O 1
ATOM 731 N N . ALA A 1 90 ? 20.697 -20.324 -2.673 1.00 86.50 90 ALA A N 1
ATOM 732 C CA . ALA A 1 90 ? 20.340 -18.943 -2.355 1.00 86.50 90 ALA A CA 1
ATOM 733 C C . ALA A 1 90 ? 21.009 -17.953 -3.323 1.00 86.50 90 ALA A C 1
ATOM 735 O O . ALA A 1 90 ? 20.363 -17.026 -3.824 1.00 86.50 90 ALA A O 1
ATOM 736 N N . GLY A 1 91 ? 22.282 -18.184 -3.660 1.00 85.38 91 GLY A N 1
ATOM 737 C CA . GLY A 1 91 ? 23.006 -17.416 -4.672 1.00 85.38 91 GLY A CA 1
ATOM 738 C C . GLY A 1 91 ? 22.383 -17.542 -6.064 1.00 85.38 91 GLY A C 1
ATOM 739 O O . GLY A 1 91 ? 22.242 -16.542 -6.768 1.00 85.38 91 GLY A O 1
ATOM 740 N N . LYS A 1 92 ? 21.952 -18.747 -6.451 1.00 85.56 92 LYS A N 1
ATOM 741 C CA . LYS A 1 92 ? 21.239 -18.999 -7.710 1.00 85.56 92 LYS A CA 1
ATOM 742 C C . LYS A 1 92 ? 19.900 -18.263 -7.760 1.00 85.56 92 LYS A C 1
ATOM 744 O O . LYS A 1 92 ? 19.626 -17.603 -8.757 1.00 85.56 92 LYS A O 1
ATOM 749 N N . ILE A 1 93 ? 19.094 -18.332 -6.700 1.00 81.19 93 ILE A N 1
ATOM 750 C CA . ILE A 1 93 ? 17.789 -17.655 -6.622 1.00 81.19 93 ILE A CA 1
ATOM 751 C C . ILE A 1 93 ? 17.960 -16.131 -6.643 1.00 81.19 93 ILE A C 1
ATOM 753 O O . ILE A 1 93 ? 17.210 -15.452 -7.330 1.00 81.19 93 ILE A O 1
ATOM 757 N N . THR A 1 94 ? 18.973 -15.594 -5.955 1.00 79.88 94 THR A N 1
ATOM 758 C CA . THR A 1 94 ? 19.261 -14.147 -5.931 1.00 79.88 94 THR A CA 1
ATOM 759 C C . THR A 1 94 ? 19.720 -13.624 -7.295 1.00 79.88 94 THR A C 1
ATOM 761 O O . THR A 1 94 ? 19.384 -12.507 -7.682 1.00 79.88 94 THR A O 1
ATOM 764 N N . LYS A 1 95 ? 20.506 -14.423 -8.028 1.00 76.38 95 LYS A N 1
ATOM 765 C CA . LYS A 1 95 ? 21.007 -14.075 -9.368 1.00 76.38 95 LYS A CA 1
ATOM 766 C C . LYS A 1 95 ? 19.973 -14.307 -10.465 1.00 76.38 95 LYS A C 1
ATOM 768 O O . LYS A 1 95 ? 20.062 -13.672 -11.513 1.00 76.38 95 LYS A O 1
ATOM 773 N N . ASN A 1 96 ? 19.015 -15.205 -10.246 1.00 72.31 96 ASN A N 1
ATOM 774 C CA . ASN A 1 96 ? 17.909 -15.386 -11.167 1.00 72.31 96 ASN A CA 1
ATOM 775 C C . ASN A 1 96 ? 16.926 -14.218 -10.983 1.00 72.31 96 ASN A C 1
ATOM 777 O O . ASN A 1 96 ? 16.436 -14.017 -9.872 1.00 72.31 96 ASN A O 1
ATOM 781 N N . PRO A 1 97 ? 16.612 -13.432 -12.023 1.00 62.25 97 PRO A N 1
ATOM 782 C CA . PRO A 1 97 ? 15.569 -12.423 -11.913 1.00 62.25 97 PRO A CA 1
ATOM 783 C C . PRO A 1 97 ? 14.265 -13.107 -11.482 1.00 62.25 97 PRO A C 1
ATOM 785 O O . PRO A 1 97 ? 13.755 -13.981 -12.184 1.00 62.25 97 PRO A O 1
ATOM 788 N N . LEU A 1 98 ? 13.781 -12.750 -10.286 1.00 57.03 98 LEU A N 1
ATOM 789 C CA . LEU A 1 98 ? 12.616 -13.354 -9.641 1.00 57.03 98 LEU A CA 1
ATOM 790 C C . LEU A 1 98 ? 11.434 -13.369 -10.622 1.00 57.03 98 LEU A C 1
ATOM 792 O O . LEU A 1 98 ? 10.851 -12.324 -10.909 1.00 57.03 98 LEU A O 1
ATOM 796 N N . SER A 1 99 ? 11.090 -14.557 -11.125 1.00 56.34 99 SER A N 1
ATOM 797 C CA . SER A 1 99 ? 9.983 -14.767 -12.070 1.00 56.34 99 SER A CA 1
ATOM 798 C C . SER A 1 99 ? 8.598 -14.638 -11.439 1.00 56.34 99 SER A C 1
ATOM 800 O O . SER A 1 99 ? 7.613 -14.773 -12.154 1.00 56.34 99 SER A O 1
ATOM 802 N N . ASP A 1 100 ? 8.493 -14.339 -10.145 1.00 57.59 100 ASP A N 1
ATOM 803 C CA . ASP A 1 100 ? 7.196 -14.125 -9.515 1.00 57.59 100 ASP A CA 1
ATOM 804 C C . ASP A 1 100 ? 7.245 -12.948 -8.532 1.00 57.59 100 ASP A C 1
ATOM 806 O O . ASP A 1 100 ? 7.714 -13.056 -7.402 1.00 57.59 100 ASP A O 1
ATOM 810 N N . MET A 1 101 ? 6.752 -11.803 -9.013 1.00 54.34 101 MET A N 1
ATOM 811 C CA . MET A 1 101 ? 6.351 -10.611 -8.246 1.00 54.34 101 MET A CA 1
ATOM 812 C C . MET A 1 101 ? 7.392 -9.527 -7.890 1.00 54.34 101 MET A C 1
ATOM 814 O O . MET A 1 101 ? 7.147 -8.751 -6.969 1.00 54.34 101 MET A O 1
ATOM 818 N N . GLY A 1 102 ? 8.520 -9.386 -8.600 1.00 58.56 102 GLY A N 1
ATOM 819 C CA . GLY A 1 102 ? 9.503 -8.325 -8.276 1.00 58.56 102 GLY A CA 1
ATOM 820 C C . GLY A 1 102 ? 9.920 -7.406 -9.421 1.00 58.56 102 GLY A C 1
ATOM 821 O O . GLY A 1 102 ? 9.999 -6.191 -9.254 1.00 58.56 102 GLY A O 1
ATOM 822 N N . ARG A 1 103 ? 10.209 -7.977 -10.592 1.00 54.34 103 ARG A N 1
ATOM 823 C CA . ARG A 1 103 ? 10.493 -7.254 -11.839 1.00 54.34 103 ARG A CA 1
ATOM 824 C C . ARG A 1 103 ? 10.087 -8.186 -12.971 1.00 54.34 103 ARG A C 1
ATOM 826 O O . ARG A 1 103 ? 10.813 -9.131 -13.260 1.00 54.34 103 ARG A O 1
ATOM 833 N N . THR A 1 104 ? 8.925 -7.965 -13.576 1.00 56.12 104 THR A N 1
ATOM 834 C CA . THR A 1 104 ? 8.485 -8.746 -14.737 1.00 56.12 104 THR A CA 1
ATOM 835 C C . THR A 1 104 ? 9.443 -8.455 -15.886 1.00 56.12 104 THR A C 1
ATOM 837 O O . THR A 1 104 ? 9.312 -7.451 -16.586 1.00 56.12 104 THR A O 1
ATOM 840 N N . LEU A 1 105 ? 10.474 -9.286 -16.049 1.00 69.62 105 LEU A N 1
ATOM 841 C CA . LEU A 1 105 ? 11.312 -9.222 -17.232 1.00 69.62 105 LEU A CA 1
ATOM 842 C C . LEU A 1 105 ? 10.448 -9.648 -18.407 1.00 69.62 105 LEU A C 1
ATOM 844 O O . LEU A 1 105 ? 10.110 -10.819 -18.553 1.00 69.62 105 LEU A O 1
ATOM 848 N N . ILE A 1 106 ? 10.091 -8.679 -19.244 1.00 75.88 106 ILE A N 1
ATOM 849 C CA . ILE A 1 106 ? 9.516 -8.968 -20.552 1.00 75.88 106 ILE A CA 1
ATOM 850 C C . ILE A 1 106 ? 10.527 -9.885 -21.259 1.00 75.88 106 ILE A C 1
ATOM 852 O O . ILE A 1 106 ? 11.689 -9.466 -21.401 1.00 75.88 106 ILE A O 1
ATOM 856 N N . PRO A 1 107 ? 10.132 -11.109 -21.657 1.00 82.12 107 PRO A N 1
ATOM 857 C CA . PRO A 1 107 ? 11.036 -12.036 -22.317 1.00 82.12 107 PRO A CA 1
ATOM 858 C C . PRO A 1 107 ? 11.556 -11.430 -23.621 1.00 82.12 107 PRO A C 1
ATOM 860 O O . PRO A 1 107 ? 11.024 -10.439 -24.128 1.00 82.12 107 PRO A O 1
ATOM 863 N N . THR A 1 108 ? 12.620 -12.014 -24.162 1.00 87.31 108 THR A N 1
ATOM 864 C CA . THR A 1 108 ? 13.095 -11.657 -25.500 1.00 87.31 108 THR A CA 1
ATOM 865 C C . THR A 1 108 ? 11.943 -11.798 -26.491 1.00 87.31 108 THR A C 1
ATOM 867 O O . THR A 1 108 ? 11.328 -12.859 -26.585 1.00 87.31 108 THR A O 1
ATOM 870 N N . LEU A 1 109 ? 11.626 -10.712 -27.196 1.00 88.19 109 LEU A N 1
ATOM 871 C CA . LEU A 1 109 ? 10.537 -10.695 -28.168 1.00 88.19 109 LEU A CA 1
ATOM 872 C C . LEU A 1 109 ? 11.088 -10.999 -29.558 1.00 88.19 109 LEU A C 1
ATOM 874 O O . LEU A 1 109 ? 12.169 -10.533 -29.917 1.00 88.19 109 LEU A O 1
ATOM 878 N N . HIS A 1 110 ? 10.323 -11.738 -30.355 1.00 90.38 110 HIS A N 1
ATOM 879 C CA . HIS A 1 110 ? 10.650 -12.029 -31.747 1.00 90.38 110 HIS A CA 1
ATOM 880 C C . HIS A 1 110 ? 9.571 -11.427 -32.649 1.00 90.38 110 HIS A C 1
ATOM 882 O O . HIS A 1 110 ? 8.404 -11.811 -32.552 1.00 90.38 110 HIS A O 1
ATOM 888 N N . ARG A 1 111 ? 9.946 -10.491 -33.528 1.00 87.06 111 ARG A N 1
ATOM 889 C CA . ARG A 1 111 ? 9.058 -9.978 -34.581 1.00 87.06 111 ARG A CA 1
ATOM 890 C C . ARG A 1 111 ? 9.115 -10.950 -35.753 1.00 87.06 111 ARG A C 1
ATOM 892 O O . ARG A 1 111 ? 10.205 -11.237 -36.249 1.00 87.06 111 ARG A O 1
ATOM 899 N N . LYS A 1 112 ? 7.956 -11.455 -36.167 1.00 90.81 112 LYS A N 1
ATOM 900 C CA . LYS A 1 112 ? 7.821 -12.379 -37.296 1.00 90.81 112 LYS A CA 1
ATOM 901 C C . LYS A 1 112 ? 7.242 -11.675 -38.515 1.00 90.81 112 LYS A C 1
ATOM 903 O O . LYS A 1 112 ? 6.471 -10.731 -38.356 1.00 90.81 112 LYS A O 1
ATOM 908 N N . ASP A 1 113 ? 7.627 -12.139 -39.696 1.00 86.31 113 ASP A N 1
ATOM 909 C CA . ASP A 1 113 ? 7.024 -11.730 -40.963 1.00 86.31 113 ASP A CA 1
ATOM 910 C C . ASP A 1 113 ? 5.629 -12.343 -41.145 1.00 86.31 113 ASP A C 1
ATOM 912 O O . ASP A 1 113 ? 5.246 -13.268 -40.424 1.00 86.31 113 ASP A O 1
ATOM 916 N N . ILE A 1 114 ? 4.907 -11.897 -42.175 1.00 87.00 114 ILE A N 1
ATOM 917 C CA . ILE A 1 114 ? 3.669 -12.519 -42.665 1.00 87.00 114 ILE A CA 1
ATOM 918 C C . ILE A 1 114 ? 3.848 -14.014 -42.982 1.00 87.00 114 ILE A C 1
ATOM 920 O O . ILE A 1 114 ? 2.902 -14.786 -42.858 1.00 87.00 114 ILE A O 1
ATOM 924 N N . ASN A 1 115 ? 5.071 -14.427 -43.333 1.00 87.75 115 ASN A N 1
ATOM 925 C CA . ASN A 1 115 ? 5.438 -15.811 -43.638 1.00 87.75 115 ASN A CA 1
ATOM 926 C C . ASN A 1 115 ? 5.826 -16.630 -42.390 1.00 87.75 115 ASN A C 1
ATOM 928 O O . ASN A 1 115 ? 6.061 -17.830 -42.485 1.00 87.75 115 ASN A O 1
ATOM 932 N N . GLY A 1 116 ? 5.876 -16.001 -41.209 1.00 82.69 116 GLY A N 1
ATOM 933 C CA . GLY A 1 116 ? 6.179 -16.652 -39.931 1.00 82.69 116 GLY A CA 1
ATOM 934 C C . GLY A 1 116 ? 7.662 -16.691 -39.541 1.00 82.69 116 GLY A C 1
ATOM 935 O O . GLY A 1 116 ? 7.971 -17.088 -38.412 1.00 82.69 116 GLY A O 1
ATOM 936 N N . ASP A 1 117 ? 8.562 -16.233 -40.413 1.00 88.00 117 ASP A N 1
ATOM 937 C CA . ASP A 1 117 ? 10.004 -16.172 -40.154 1.00 88.00 117 ASP A CA 1
ATOM 938 C C . ASP A 1 117 ? 10.379 -15.029 -39.206 1.00 88.00 117 ASP A C 1
ATOM 940 O O . ASP A 1 117 ? 9.783 -13.952 -39.235 1.00 88.00 117 ASP A O 1
ATOM 944 N N . VAL A 1 118 ? 11.380 -15.248 -38.347 1.00 87.12 118 VAL A N 1
ATOM 945 C CA . VAL A 1 118 ? 11.831 -14.248 -37.366 1.00 87.12 118 VAL A CA 1
ATOM 946 C C . VAL A 1 118 ? 12.667 -13.172 -38.062 1.00 87.12 118 VAL A C 1
ATOM 948 O O . VAL A 1 118 ? 13.814 -13.411 -38.428 1.00 87.12 118 VAL A O 1
ATOM 951 N N . ILE A 1 119 ? 12.110 -11.966 -38.182 1.00 85.50 119 ILE A N 1
ATOM 952 C CA . ILE A 1 119 ? 12.772 -10.800 -38.787 1.00 85.50 119 ILE A CA 1
ATOM 953 C C . ILE A 1 119 ? 13.680 -10.094 -37.776 1.00 85.50 119 ILE A C 1
ATOM 955 O O . ILE A 1 119 ? 14.734 -9.570 -38.128 1.00 85.50 119 ILE A O 1
ATOM 959 N N . SER A 1 120 ? 13.270 -10.025 -36.507 1.00 83.81 120 SER A N 1
ATOM 960 C CA . SER A 1 120 ? 14.023 -9.282 -35.494 1.00 83.81 120 SER A CA 1
ATOM 961 C C . SER A 1 120 ? 13.863 -9.877 -34.103 1.00 83.81 120 SER A C 1
ATOM 963 O O . SER A 1 120 ? 12.790 -10.358 -33.742 1.00 83.81 120 SER A O 1
ATOM 965 N N . THR A 1 121 ? 14.942 -9.825 -33.319 1.00 90.50 121 THR A N 1
ATOM 966 C CA . THR A 1 121 ? 14.994 -10.312 -31.937 1.00 90.50 121 THR A CA 1
ATOM 967 C C . THR A 1 121 ? 15.305 -9.158 -30.987 1.00 90.50 121 THR A C 1
ATOM 969 O O . THR A 1 121 ? 16.412 -8.619 -30.964 1.00 90.50 121 THR A O 1
ATOM 972 N N . CYS A 1 122 ? 14.323 -8.790 -30.172 1.00 87.06 122 CYS A N 1
ATOM 973 C CA . CYS A 1 122 ? 14.369 -7.664 -29.250 1.00 87.06 122 CYS A CA 1
ATOM 974 C C . CYS A 1 122 ? 14.701 -8.160 -27.838 1.00 87.06 122 CYS A C 1
ATOM 976 O O . CYS A 1 122 ? 13.831 -8.643 -27.111 1.00 87.06 122 CYS A O 1
ATOM 978 N N . HIS A 1 123 ? 15.968 -8.041 -27.447 1.00 86.19 123 HIS A N 1
ATOM 979 C CA . HIS A 1 123 ? 16.468 -8.479 -26.139 1.00 86.19 123 HIS A CA 1
ATOM 980 C C . HIS A 1 123 ? 16.633 -7.309 -25.149 1.00 86.19 123 HIS A C 1
ATOM 982 O O . HIS A 1 123 ? 16.426 -7.481 -23.945 1.00 86.19 123 HIS A O 1
ATOM 988 N N . THR A 1 124 ? 16.905 -6.099 -25.646 1.00 86.88 124 THR A N 1
ATOM 989 C CA . THR A 1 124 ? 17.046 -4.873 -24.838 1.00 86.88 124 THR A CA 1
ATOM 990 C C . THR A 1 124 ? 15.690 -4.254 -24.487 1.00 86.88 124 THR A C 1
ATOM 992 O O . THR A 1 124 ? 14.727 -4.366 -25.246 1.00 86.88 124 THR A O 1
ATOM 995 N N . ALA A 1 125 ? 15.597 -3.587 -23.331 1.00 84.44 125 ALA A N 1
ATOM 996 C CA . ALA A 1 125 ? 14.371 -2.930 -22.865 1.00 84.44 125 ALA A CA 1
ATOM 997 C C . ALA A 1 125 ? 13.821 -1.900 -23.869 1.00 84.44 125 ALA A C 1
ATOM 999 O O . ALA A 1 125 ? 12.622 -1.902 -24.127 1.00 84.44 125 ALA A O 1
ATOM 1000 N N . GLU A 1 126 ? 14.694 -1.097 -24.483 1.00 89.00 126 GLU A N 1
ATOM 1001 C CA . GLU A 1 126 ? 14.323 -0.088 -25.485 1.00 89.00 126 GLU A CA 1
ATOM 1002 C C . GLU A 1 126 ? 13.667 -0.723 -26.715 1.00 89.00 126 GLU A C 1
ATOM 1004 O O . GLU A 1 126 ? 12.557 -0.352 -27.081 1.00 89.00 126 GLU A O 1
ATOM 1009 N N . MET A 1 127 ? 14.285 -1.769 -27.279 1.00 87.81 127 MET A N 1
ATOM 1010 C CA . MET A 1 127 ? 13.728 -2.490 -28.431 1.00 87.81 127 MET A CA 1
ATOM 1011 C C . MET A 1 127 ? 12.350 -3.089 -28.117 1.00 87.81 127 MET A C 1
ATOM 1013 O O . MET A 1 127 ? 11.457 -3.069 -28.959 1.00 87.81 127 MET A O 1
ATOM 1017 N N . LYS A 1 128 ? 12.163 -3.615 -26.899 1.00 90.38 128 LYS A N 1
ATOM 1018 C CA . LYS A 1 128 ? 10.875 -4.167 -26.454 1.00 90.38 128 LYS A CA 1
ATOM 1019 C C . LYS A 1 128 ? 9.819 -3.071 -26.301 1.00 90.38 128 LYS A C 1
ATOM 1021 O O . LYS A 1 128 ? 8.690 -3.260 -26.742 1.00 90.38 128 LYS A O 1
ATOM 1026 N N . ALA A 1 129 ? 10.185 -1.930 -25.715 1.00 89.38 129 ALA A N 1
ATOM 1027 C CA . ALA A 1 129 ? 9.289 -0.790 -25.549 1.00 89.38 129 ALA A CA 1
ATOM 1028 C C . ALA A 1 129 ? 8.822 -0.228 -26.899 1.00 89.38 129 ALA A C 1
ATOM 1030 O O . ALA A 1 129 ? 7.628 0.001 -27.063 1.00 89.38 129 ALA A O 1
ATOM 1031 N N . THR A 1 130 ? 9.721 -0.087 -27.880 1.00 89.12 130 THR A N 1
ATOM 1032 C CA . THR A 1 130 ? 9.361 0.356 -29.237 1.00 89.12 130 THR A CA 1
ATOM 1033 C C . THR A 1 130 ? 8.387 -0.608 -29.905 1.00 89.12 130 THR A C 1
ATOM 1035 O O . THR A 1 130 ? 7.359 -0.179 -30.416 1.00 89.12 130 THR A O 1
ATOM 1038 N N . VAL A 1 131 ? 8.646 -1.920 -29.842 1.00 89.75 131 VAL A N 1
ATOM 1039 C CA . VAL A 1 131 ? 7.729 -2.918 -30.420 1.00 89.75 131 VAL A CA 1
ATOM 1040 C C . VAL A 1 131 ? 6.347 -2.856 -29.770 1.00 89.75 131 VAL A C 1
ATOM 1042 O O . VAL A 1 131 ? 5.344 -2.953 -30.471 1.00 89.75 131 VAL A O 1
ATOM 1045 N N . PHE A 1 132 ? 6.266 -2.670 -28.452 1.00 90.31 132 PHE A N 1
ATOM 1046 C CA . PHE A 1 132 ? 4.976 -2.494 -27.786 1.00 90.31 132 PHE A CA 1
ATOM 1047 C C . PHE A 1 132 ? 4.284 -1.190 -28.160 1.00 90.31 132 PHE A C 1
ATOM 1049 O O . PHE A 1 132 ? 3.066 -1.197 -28.326 1.00 90.31 132 PHE A O 1
ATOM 1056 N N . ALA A 1 133 ? 5.035 -0.098 -28.300 1.00 90.69 133 ALA A N 1
ATOM 1057 C CA . ALA A 1 133 ? 4.482 1.180 -28.717 1.00 90.69 133 ALA A CA 1
ATOM 1058 C C . ALA A 1 133 ? 3.817 1.058 -30.095 1.00 90.69 133 ALA A C 1
ATOM 1060 O O . ALA A 1 133 ? 2.651 1.416 -30.229 1.00 90.69 133 ALA A O 1
ATOM 1061 N N . ASP A 1 134 ? 4.510 0.447 -31.061 1.00 85.94 134 ASP A N 1
ATOM 1062 C CA . ASP A 1 134 ? 3.985 0.205 -32.410 1.00 85.94 134 ASP A CA 1
ATOM 1063 C C . ASP A 1 134 ? 2.690 -0.630 -32.400 1.00 85.94 134 ASP A C 1
ATOM 1065 O O . ASP A 1 134 ? 1.777 -0.376 -33.182 1.00 85.94 134 ASP A O 1
ATOM 1069 N N . ILE A 1 135 ? 2.613 -1.653 -31.537 1.00 88.06 135 ILE A N 1
ATOM 1070 C CA . ILE A 1 135 ? 1.486 -2.600 -31.508 1.00 88.06 135 ILE A CA 1
ATOM 1071 C C . ILE A 1 135 ? 0.269 -2.014 -30.788 1.00 88.06 135 ILE A C 1
ATOM 1073 O O . ILE A 1 135 ? -0.857 -2.157 -31.262 1.00 88.06 135 ILE A O 1
ATOM 1077 N N . PHE A 1 136 ? 0.470 -1.404 -29.618 1.00 90.88 136 PHE A N 1
ATOM 1078 C CA . PHE A 1 136 ? -0.638 -0.942 -28.779 1.00 90.88 136 PHE A CA 1
ATOM 1079 C C . PHE A 1 136 ? -1.142 0.449 -29.155 1.00 90.88 136 PHE A C 1
ATOM 1081 O O . PHE A 1 136 ? -2.293 0.771 -28.860 1.00 90.88 136 PHE A O 1
ATOM 1088 N N . PHE A 1 137 ? -0.307 1.261 -29.803 1.00 89.94 137 PHE A N 1
ATOM 1089 C CA . PHE A 1 137 ? -0.638 2.632 -30.176 1.00 89.94 137 PHE A CA 1
ATOM 1090 C C . PHE A 1 137 ? -0.473 2.814 -31.686 1.00 89.94 137 PHE A C 1
ATOM 1092 O O . PHE A 1 137 ? 0.484 3.450 -32.133 1.00 89.94 137 PHE A O 1
ATOM 1099 N N . PRO A 1 138 ? -1.395 2.253 -32.491 1.00 83.50 138 PRO A N 1
ATOM 1100 C CA . PRO A 1 138 ? -1.361 2.444 -33.931 1.00 83.50 138 PRO A CA 1
ATOM 1101 C C . PRO A 1 138 ? -1.458 3.933 -34.269 1.00 83.50 138 PRO A C 1
ATOM 1103 O O . PRO A 1 138 ? -2.102 4.715 -33.561 1.00 83.50 138 PRO A O 1
ATOM 1106 N N . LEU A 1 139 ? -0.821 4.326 -35.372 1.00 81.19 139 LEU A N 1
ATOM 1107 C CA . LEU A 1 139 ? -0.858 5.706 -35.835 1.00 81.19 139 LEU A CA 1
ATOM 1108 C C . LEU A 1 139 ? -2.310 6.135 -36.087 1.00 81.19 139 LEU A C 1
ATOM 1110 O O . LEU A 1 139 ? -3.104 5.388 -36.663 1.00 81.19 139 LEU A O 1
ATOM 1114 N N . LYS A 1 140 ? -2.649 7.351 -35.647 1.00 80.56 140 LYS A N 1
ATOM 1115 C CA . LYS A 1 140 ? -3.958 7.951 -35.907 1.00 80.56 140 LYS A CA 1
ATOM 1116 C C . LYS A 1 140 ? -4.212 7.958 -37.427 1.00 80.56 140 LYS A C 1
ATOM 1118 O O . LYS A 1 140 ? -3.347 8.440 -38.152 1.00 80.56 140 LYS A O 1
ATOM 1123 N N . PRO A 1 141 ? -5.368 7.469 -37.909 1.00 82.56 141 PRO A N 1
ATOM 1124 C CA . PRO A 1 141 ? -5.686 7.509 -39.334 1.00 82.56 141 PRO A CA 1
ATOM 1125 C C . PRO A 1 141 ? -5.817 8.959 -39.830 1.00 82.56 141 PRO A C 1
ATOM 1127 O O . PRO A 1 141 ? -6.326 9.819 -39.106 1.00 82.56 141 PRO A O 1
ATOM 1130 N N . ASP A 1 142 ? -5.394 9.215 -41.072 1.00 81.12 142 ASP A N 1
ATOM 1131 C CA . ASP A 1 142 ? -5.354 10.559 -41.685 1.00 81.12 142 ASP A CA 1
ATOM 1132 C C . ASP A 1 142 ? -6.730 11.227 -41.804 1.00 81.12 142 ASP A C 1
ATOM 1134 O O . ASP A 1 142 ? -6.844 12.452 -41.812 1.00 81.12 142 ASP A O 1
ATOM 1138 N N . SER A 1 143 ? -7.794 10.428 -41.855 1.00 81.69 143 SER A N 1
ATOM 1139 C CA . SER A 1 143 ? -9.165 10.915 -41.765 1.00 81.69 143 SER A CA 1
ATOM 1140 C C . SER A 1 143 ? -9.901 10.141 -40.683 1.00 81.69 143 SER A C 1
ATOM 1142 O O . SER A 1 143 ? -9.949 8.910 -40.679 1.00 81.69 143 SER A O 1
ATOM 1144 N N . LEU A 1 144 ? -10.451 10.883 -39.723 1.00 74.25 144 LEU A N 1
ATOM 1145 C CA . LEU A 1 144 ? -11.470 10.338 -38.842 1.00 74.25 144 LEU A CA 1
ATOM 1146 C C . LEU A 1 144 ? -12.767 10.244 -39.656 1.00 74.25 144 LEU A C 1
ATOM 1148 O O . LEU A 1 144 ? -13.042 11.160 -40.439 1.00 74.25 144 LEU A O 1
ATOM 1152 N N . PRO A 1 145 ? -13.561 9.172 -39.498 1.00 79.50 145 PRO A N 1
ATOM 1153 C CA . PRO A 1 145 ? -14.892 9.145 -40.082 1.00 79.50 145 PRO A CA 1
ATOM 1154 C C . PRO A 1 145 ? -15.671 10.387 -39.611 1.00 79.50 145 PRO A C 1
ATOM 1156 O O . PRO A 1 145 ? -15.477 10.812 -38.464 1.00 79.50 145 PRO A O 1
ATOM 1159 N N . PRO A 1 146 ? -16.521 10.985 -40.468 1.00 76.56 146 PRO A N 1
ATOM 1160 C CA . PRO A 1 146 ? -17.414 12.057 -40.052 1.00 76.56 146 PRO A CA 1
ATOM 1161 C C . PRO A 1 146 ? -18.154 11.606 -38.796 1.00 76.56 146 PRO A C 1
ATOM 1163 O O . PRO A 1 146 ? -18.741 10.521 -38.780 1.00 76.56 146 PRO A O 1
ATOM 1166 N N . MET A 1 147 ? -18.053 12.395 -37.728 1.00 73.19 147 MET A N 1
ATOM 1167 C CA . MET A 1 147 ? -18.819 12.137 -36.515 1.00 73.19 147 MET A CA 1
ATOM 1168 C C . MET A 1 147 ? -20.297 12.139 -36.924 1.00 73.19 147 MET A C 1
ATOM 1170 O O . MET A 1 147 ? -20.695 13.065 -37.634 1.00 73.19 147 MET A O 1
ATOM 1174 N N . PRO A 1 148 ? -21.093 11.115 -36.574 1.00 75.12 148 PRO A N 1
ATOM 1175 C CA . PRO A 1 148 ? -22.532 11.220 -36.754 1.00 75.12 148 PRO A CA 1
ATOM 1176 C C . PRO A 1 148 ? -23.003 12.473 -36.011 1.00 75.12 148 PRO A C 1
ATOM 1178 O O . PRO A 1 148 ? -22.545 12.732 -34.896 1.00 75.12 148 PRO A O 1
ATOM 1181 N N . ASP A 1 149 ? -23.856 13.273 -36.651 1.00 69.44 149 ASP A N 1
ATOM 1182 C CA . ASP A 1 149 ? -24.517 14.408 -36.009 1.00 69.44 149 ASP A CA 1
ATOM 1183 C C . ASP A 1 149 ? -25.446 13.852 -34.921 1.00 69.44 149 ASP A C 1
ATOM 1185 O O . ASP A 1 149 ? -26.623 13.582 -35.150 1.00 69.44 149 ASP A O 1
ATOM 1189 N N . ASP A 1 150 ? -24.891 13.587 -33.740 1.00 62.12 150 ASP A N 1
ATOM 1190 C CA . ASP A 1 150 ? -25.667 13.164 -32.590 1.00 62.12 150 ASP A CA 1
ATOM 1191 C C . ASP A 1 150 ? -26.338 14.405 -31.994 1.00 62.12 150 ASP A C 1
ATOM 1193 O O . ASP A 1 150 ? -25.710 15.217 -31.304 1.00 62.12 150 ASP A O 1
ATOM 1197 N N . ASP A 1 151 ? -27.646 14.509 -32.240 1.00 63.03 151 ASP A N 1
ATOM 1198 C CA . ASP A 1 151 ? -28.637 15.198 -31.411 1.00 63.03 151 ASP A CA 1
ATOM 1199 C C . ASP A 1 151 ? -28.564 14.670 -29.962 1.00 63.03 151 ASP A C 1
ATOM 1201 O O . ASP A 1 151 ? -29.459 13.980 -29.465 1.00 63.03 151 ASP A O 1
ATOM 1205 N N . LEU A 1 152 ? -27.470 14.952 -29.251 1.00 62.50 152 LEU A N 1
ATOM 1206 C CA . LEU A 1 152 ? -27.362 14.669 -27.829 1.00 62.50 152 LEU A CA 1
ATOM 1207 C C . LEU A 1 152 ? -28.392 15.556 -27.122 1.00 62.50 152 LEU A C 1
ATOM 1209 O O . LEU A 1 152 ? -28.266 16.786 -27.161 1.00 62.50 152 LEU A O 1
ATOM 1213 N N . PRO A 1 153 ? -29.420 14.982 -26.463 1.00 60.47 153 PRO A N 1
ATOM 1214 C CA . PRO A 1 153 ? -30.366 15.794 -25.725 1.00 60.47 153 PRO A CA 1
ATOM 1215 C C . PRO A 1 153 ? -29.588 16.577 -24.660 1.00 60.47 153 PRO A C 1
ATOM 1217 O O . PRO A 1 153 ? -28.691 16.011 -24.025 1.00 60.47 153 PRO A O 1
ATOM 1220 N N . PRO A 1 154 ? -29.909 17.866 -24.441 1.00 61.12 154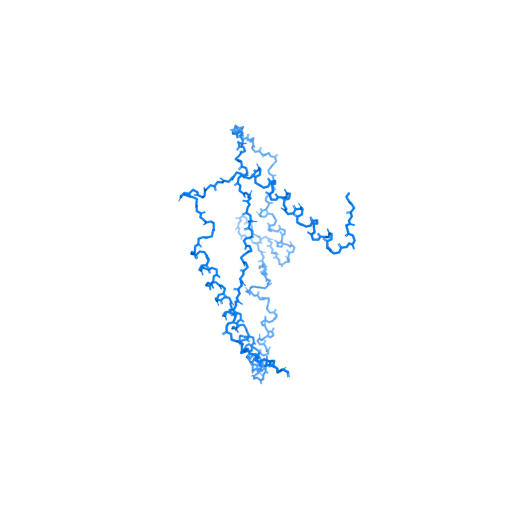 PRO A N 1
ATOM 1221 C CA . PRO A 1 154 ? -29.185 18.684 -23.485 1.00 61.12 154 PRO A CA 1
ATOM 1222 C C . PRO A 1 154 ? -29.207 17.974 -22.136 1.00 61.12 154 PRO A C 1
ATOM 1224 O O . PRO A 1 154 ? -30.281 17.620 -21.636 1.00 61.12 154 PRO A O 1
ATOM 1227 N N . ILE A 1 155 ? -28.018 17.729 -21.578 1.00 59.56 155 ILE A N 1
ATOM 1228 C CA . ILE A 1 155 ? -27.847 17.114 -20.264 1.00 59.56 155 ILE A CA 1
ATOM 1229 C C . ILE A 1 155 ? -28.590 18.007 -19.276 1.00 59.56 155 ILE A C 1
ATOM 1231 O O . ILE A 1 155 ? -28.102 19.059 -18.862 1.00 59.56 155 ILE A O 1
ATOM 1235 N N . LYS A 1 156 ? -29.813 17.607 -18.927 1.00 50.69 156 LYS A N 1
ATOM 1236 C CA . LYS A 1 156 ? -30.570 18.228 -17.849 1.00 50.69 156 LYS A CA 1
ATOM 1237 C C . LYS A 1 156 ? -29.744 17.952 -16.606 1.00 50.69 156 LYS A C 1
ATOM 1239 O O . LYS A 1 156 ? -29.560 16.792 -16.244 1.00 50.69 156 LYS A O 1
ATOM 1244 N N . SER A 1 157 ? -29.190 19.005 -16.022 1.00 54.09 157 SER A N 1
ATOM 1245 C CA . SER A 1 157 ? -28.441 18.961 -14.777 1.00 54.09 157 SER A CA 1
ATOM 1246 C C . SER A 1 157 ? -29.269 18.237 -13.714 1.00 54.09 157 SER A C 1
ATOM 1248 O O . SER A 1 157 ? -30.164 18.810 -13.095 1.00 54.09 157 SER A O 1
ATOM 1250 N N . LEU A 1 158 ? -28.994 16.946 -13.511 1.00 46.84 158 LEU A N 1
ATOM 1251 C CA . LEU A 1 158 ? -29.475 16.234 -12.338 1.00 46.84 158 LEU A CA 1
ATOM 1252 C C . LEU A 1 158 ? -28.889 16.961 -11.127 1.00 46.84 158 LEU A C 1
ATOM 1254 O O . LEU A 1 158 ? -27.673 17.098 -10.993 1.00 46.84 158 LEU A O 1
ATOM 1258 N N .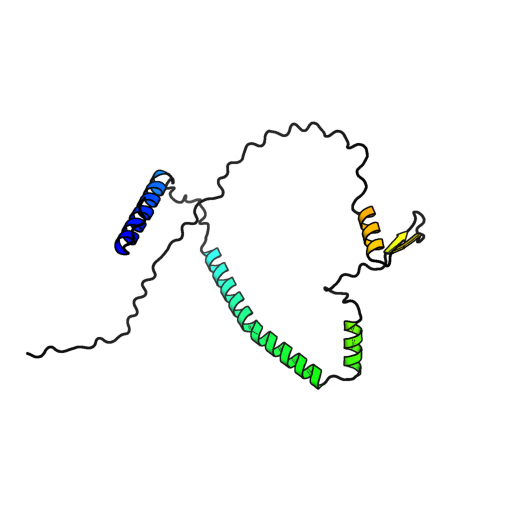 CYS A 1 159 ? -29.779 17.508 -10.307 1.00 40.41 159 CYS A N 1
ATOM 1259 C CA . CYS A 1 159 ? -29.435 18.390 -9.208 1.00 40.41 159 CYS A CA 1
ATOM 1260 C C . CYS A 1 159 ? -28.433 17.752 -8.221 1.00 40.41 159 CYS A C 1
ATOM 1262 O O . CYS A 1 159 ? -28.484 16.546 -7.964 1.00 40.41 159 CYS A O 1
ATOM 1264 N N . PRO A 1 160 ? -27.566 18.570 -7.598 1.00 44.88 160 PRO A N 1
ATOM 1265 C CA . PRO A 1 160 ? -26.560 18.138 -6.637 1.00 44.88 160 PRO A CA 1
ATOM 1266 C C . PRO A 1 160 ? -27.200 17.940 -5.254 1.00 44.88 160 PRO A C 1
ATOM 1268 O O . PRO A 1 160 ? -27.047 18.771 -4.369 1.00 44.88 160 PRO A O 1
ATOM 1271 N N . SER A 1 161 ? -27.950 16.858 -5.039 1.00 47.03 161 SER A N 1
ATOM 1272 C CA . SER A 1 161 ? -28.556 16.571 -3.723 1.00 47.03 161 SER A CA 1
ATOM 1273 C C . SER A 1 161 ? -27.792 15.521 -2.914 1.00 47.03 161 SER A C 1
ATOM 1275 O O . SER A 1 161 ? -28.372 14.849 -2.064 1.00 47.03 161 SER A O 1
ATOM 1277 N N . LEU A 1 162 ? -26.501 15.336 -3.189 1.00 43.94 162 LEU A N 1
ATOM 1278 C CA . LEU A 1 162 ? -25.703 14.260 -2.598 1.00 43.94 162 LEU A CA 1
ATOM 1279 C C . LEU A 1 162 ? -24.512 14.774 -1.801 1.00 43.94 162 LEU A C 1
ATOM 1281 O O . LEU A 1 162 ? -23.456 14.170 -1.807 1.00 43.94 162 LEU A O 1
ATOM 1285 N N . CYS A 1 163 ? -24.684 15.885 -1.101 1.00 45.72 163 CYS A N 1
ATOM 1286 C CA . CYS A 1 163 ? -23.794 16.320 -0.036 1.00 45.72 163 CYS A CA 1
ATOM 1287 C C . CYS A 1 163 ? -24.618 17.250 0.846 1.00 45.72 163 CYS A C 1
ATOM 1289 O O . CYS A 1 163 ? -24.972 18.314 0.360 1.00 45.72 163 CYS A O 1
ATOM 1291 N N . HIS A 1 164 ? -24.929 16.878 2.086 1.00 44.44 164 HIS A N 1
ATOM 1292 C CA . HIS A 1 164 ? -24.820 17.718 3.289 1.00 44.44 164 HIS A CA 1
ATOM 1293 C C . HIS A 1 164 ? -25.339 16.929 4.502 1.00 44.44 164 HIS A C 1
ATOM 1295 O O . HIS A 1 164 ? -26.275 16.141 4.391 1.00 44.44 164 HIS A O 1
ATOM 1301 N N . ASN A 1 165 ? -24.713 17.199 5.651 1.00 40.06 165 ASN A N 1
ATOM 1302 C CA . ASN A 1 165 ? -25.050 16.774 7.018 1.00 40.06 165 ASN A CA 1
ATOM 1303 C C . ASN A 1 165 ? -24.236 15.600 7.584 1.00 40.06 165 ASN A C 1
ATOM 1305 O O . ASN A 1 165 ? -24.749 14.530 7.902 1.00 40.06 165 ASN A O 1
ATOM 1309 N N . PHE A 1 166 ? -22.948 15.873 7.815 1.00 36.47 166 PHE A N 1
ATOM 1310 C CA . PHE A 1 166 ? -22.193 15.263 8.908 1.00 36.47 166 PHE A CA 1
ATOM 1311 C C . PHE A 1 166 ? -22.420 16.104 10.173 1.00 36.47 166 PHE A C 1
ATOM 1313 O O . PHE A 1 166 ? -21.670 17.040 10.447 1.00 36.47 166 PHE A O 1
ATOM 1320 N N . THR A 1 167 ? -23.476 15.809 10.932 1.00 40.03 167 THR A N 1
ATOM 1321 C CA . THR A 1 167 ? -23.664 16.393 12.268 1.00 40.03 167 THR A CA 1
ATOM 1322 C C . THR A 1 167 ? -23.150 15.394 13.297 1.00 40.03 167 THR A C 1
ATOM 1324 O O . THR A 1 167 ? -23.710 14.316 13.488 1.00 40.03 167 THR A O 1
ATOM 1327 N N . ARG A 1 168 ? -22.023 15.738 13.920 1.00 35.84 168 ARG A N 1
ATOM 1328 C CA . ARG A 1 168 ? -21.354 14.976 14.974 1.00 35.84 168 ARG A CA 1
ATOM 1329 C C . ARG A 1 168 ? -22.174 15.077 16.264 1.00 35.84 168 ARG A C 1
ATOM 1331 O O . ARG A 1 168 ? -22.095 16.094 16.944 1.00 35.84 168 ARG A O 1
ATOM 1338 N N . SER A 1 169 ? -22.931 14.038 16.616 1.00 34.56 169 SER A N 1
ATOM 1339 C CA . SER A 1 169 ? -23.489 13.905 17.968 1.00 34.56 169 SER A CA 1
ATOM 1340 C C . SER A 1 169 ? -22.347 13.736 18.970 1.00 34.56 169 SER A C 1
ATOM 1342 O O . SER A 1 169 ? -21.689 12.698 19.009 1.00 34.56 169 SER A O 1
ATOM 1344 N N . SER A 1 170 ? -22.089 14.769 19.769 1.00 36.28 170 SER A N 1
ATOM 1345 C CA . SER A 1 170 ? -21.334 14.651 21.013 1.00 36.28 170 SER A CA 1
ATOM 1346 C C . SER A 1 170 ? -22.291 14.196 22.114 1.00 36.28 170 SER A C 1
ATOM 1348 O O . SER A 1 170 ? -22.924 15.018 22.774 1.00 36.28 170 SER A O 1
ATOM 1350 N N . GLU A 1 171 ? -22.421 12.888 22.309 1.00 36.34 171 GLU A N 1
ATOM 1351 C CA . GLU A 1 171 ? -22.989 12.360 23.549 1.00 36.34 171 GLU A CA 1
ATOM 1352 C C . GLU A 1 171 ? -21.890 12.368 24.616 1.00 36.34 171 GLU A C 1
ATOM 1354 O O . GLU A 1 171 ? -20.894 11.647 24.532 1.00 36.34 171 GLU A O 1
ATOM 1359 N N . GLY A 1 172 ? -22.056 13.251 25.602 1.00 36.75 172 GLY A N 1
ATOM 1360 C CA . GLY A 1 172 ? -21.275 13.255 26.828 1.00 36.75 172 GLY A CA 1
ATOM 1361 C C . GLY A 1 172 ? -21.623 12.023 27.655 1.00 36.75 172 GLY A C 1
ATOM 1362 O O . GLY A 1 172 ? -22.697 11.943 28.246 1.00 36.75 172 GLY A O 1
ATOM 1363 N N . SER A 1 173 ? -20.704 11.063 27.700 1.00 35.22 173 SER A N 1
ATOM 1364 C CA . SER A 1 173 ? -20.775 9.924 28.610 1.00 35.22 173 SER A CA 1
ATOM 1365 C C . SER A 1 173 ? -20.345 10.373 30.006 1.00 35.22 173 SER A C 1
ATOM 1367 O O . SER A 1 173 ? -19.156 10.404 30.318 1.00 35.22 173 SER A O 1
ATOM 1369 N N . ASN A 1 174 ? -21.316 10.728 30.846 1.00 39.12 174 ASN A N 1
ATOM 1370 C CA . ASN A 1 174 ? -21.105 10.924 32.276 1.00 39.12 174 ASN A CA 1
ATOM 1371 C C . ASN A 1 174 ? -21.092 9.542 32.950 1.00 39.12 174 ASN A C 1
ATOM 1373 O O . ASN A 1 174 ? -22.142 8.947 33.189 1.00 39.12 174 ASN A O 1
ATOM 1377 N N . HIS A 1 175 ? -19.899 8.986 33.172 1.00 35.84 175 HIS A N 1
ATOM 1378 C CA . HIS A 1 175 ? -19.728 7.732 33.902 1.00 35.84 175 HIS A CA 1
ATOM 1379 C C . HIS A 1 175 ? -19.425 8.067 35.366 1.00 35.84 175 HIS A C 1
ATOM 1381 O O . HIS A 1 175 ? -18.299 8.412 35.717 1.00 35.84 175 HIS A O 1
ATOM 1387 N N . GLN A 1 176 ? -20.460 8.018 36.205 1.00 37.31 176 GLN A N 1
ATOM 1388 C CA . GLN A 1 176 ? -20.329 8.094 37.657 1.00 37.31 176 GLN A CA 1
ATOM 1389 C C . GLN A 1 176 ? -19.888 6.714 38.169 1.00 37.31 176 GLN A C 1
ATOM 1391 O O . GLN A 1 176 ? -20.600 5.730 37.973 1.00 37.31 176 GLN A O 1
ATOM 1396 N N . ASP A 1 177 ? -18.716 6.655 38.793 1.00 38.75 177 ASP A N 1
ATOM 1397 C CA . ASP A 1 177 ? -18.117 5.459 39.394 1.00 38.75 177 ASP A CA 1
ATOM 1398 C C . ASP A 1 177 ? -18.545 5.354 40.877 1.00 38.75 177 ASP A C 1
ATOM 1400 O O . ASP A 1 177 ? -18.157 6.207 41.685 1.00 38.75 177 ASP A O 1
ATOM 1404 N N . PRO A 1 178 ? -19.391 4.384 41.279 1.00 43.44 178 PRO A N 1
ATOM 1405 C CA . PRO A 1 178 ? -19.869 4.263 42.649 1.00 43.44 178 PRO A CA 1
ATOM 1406 C C . PRO A 1 178 ? -18.924 3.368 43.457 1.00 43.44 178 PRO A C 1
ATOM 1408 O O . PRO A 1 178 ? -19.279 2.253 43.831 1.00 43.44 178 PRO A O 1
ATOM 1411 N N . SER A 1 179 ? -17.699 3.822 43.716 1.00 49.75 179 SER A N 1
ATOM 1412 C CA . SER A 1 179 ? -16.759 3.122 44.605 1.00 49.75 179 SER A CA 1
ATOM 1413 C C . SER A 1 179 ? -15.693 4.068 45.158 1.00 49.75 179 SER A C 1
ATOM 1415 O O . SER A 1 179 ? -14.511 3.963 44.840 1.00 49.75 179 SER A O 1
ATOM 1417 N N . LYS A 1 180 ? -16.090 5.000 46.035 1.00 39.78 180 LYS A N 1
ATOM 1418 C CA . LYS A 1 180 ? -15.132 5.645 46.943 1.00 39.78 180 LYS A CA 1
ATOM 1419 C C . LYS A 1 180 ? -15.761 5.905 48.320 1.00 39.78 180 LYS A C 1
ATOM 1421 O O . LYS A 1 180 ? -16.824 6.524 48.374 1.00 39.78 180 LYS A O 1
ATOM 1426 N N . PRO A 1 181 ? -15.159 5.416 49.420 1.00 41.38 181 PRO A N 1
ATOM 1427 C CA . PRO A 1 181 ? -15.683 5.610 50.769 1.00 41.38 181 PRO A CA 1
ATOM 1428 C C . PRO A 1 181 ? -15.570 7.076 51.207 1.00 41.38 181 PRO A C 1
ATOM 1430 O O . PRO A 1 181 ? -14.570 7.740 50.940 1.00 41.38 181 PRO A O 1
ATOM 1433 N N . GLN A 1 182 ? -16.620 7.569 51.865 1.00 41.81 182 GLN A N 1
ATOM 1434 C CA . GLN A 1 182 ? -16.696 8.917 52.424 1.00 41.81 182 GLN A CA 1
ATOM 1435 C C . GLN A 1 182 ? -15.940 8.975 53.756 1.00 41.81 182 GLN A C 1
ATOM 1437 O O . GLN A 1 182 ? -16.295 8.276 54.705 1.00 41.81 182 GLN A O 1
ATOM 1442 N N . GLU A 1 183 ? -14.910 9.817 53.835 1.00 37.22 183 GLU A N 1
ATOM 1443 C CA . GLU A 1 183 ? -14.279 10.182 55.103 1.00 37.22 183 GLU A CA 1
ATOM 1444 C C . GLU A 1 183 ? -15.225 11.090 55.896 1.00 37.22 183 GLU A C 1
ATOM 1446 O O . GLU A 1 183 ? -15.615 12.172 55.461 1.00 37.22 183 GLU A O 1
ATOM 1451 N N . THR A 1 184 ? -15.622 10.604 57.069 1.00 44.12 184 THR A N 1
ATOM 1452 C CA . THR A 1 184 ? -16.436 11.327 58.044 1.00 44.12 184 THR A CA 1
ATOM 1453 C C . THR A 1 184 ? -15.503 12.154 58.924 1.00 44.12 184 THR A C 1
ATOM 1455 O O . THR A 1 184 ? -14.858 11.614 59.820 1.00 44.12 184 THR A O 1
ATOM 1458 N N . THR A 1 185 ? -15.418 13.463 58.689 1.00 46.91 185 THR A N 1
ATOM 1459 C CA . THR A 1 185 ? -14.803 14.394 59.644 1.00 46.91 185 THR A CA 1
ATOM 1460 C C . THR A 1 185 ? -15.872 14.871 60.620 1.00 46.91 185 THR A C 1
ATOM 1462 O O . THR A 1 185 ? -16.774 15.628 60.266 1.00 46.91 185 THR A O 1
ATOM 1465 N N . ALA A 1 186 ? -15.771 14.385 61.855 1.00 44.12 186 ALA A N 1
ATOM 1466 C CA . ALA A 1 186 ? -16.573 14.824 62.983 1.00 44.12 186 ALA A CA 1
ATOM 1467 C C . ALA A 1 186 ? -16.185 16.254 63.396 1.00 44.12 186 ALA A C 1
ATOM 1469 O O . ALA A 1 186 ? -15.019 16.543 63.658 1.00 44.12 186 ALA A O 1
ATOM 1470 N N . PHE A 1 187 ? -17.187 17.128 63.481 1.00 38.25 187 PHE A N 1
ATOM 1471 C CA . PHE A 1 187 ? -17.128 18.376 64.235 1.00 38.25 187 PHE A CA 1
ATOM 1472 C C . PHE A 1 187 ? -17.160 18.044 65.735 1.00 38.25 187 PHE A C 1
ATOM 1474 O O . PHE A 1 187 ? -18.059 17.336 66.190 1.00 38.25 187 PHE A O 1
ATOM 1481 N N . GLN A 1 188 ? -16.199 18.566 66.495 1.00 46.09 188 GLN A N 1
ATOM 1482 C CA . GLN A 1 188 ? -16.260 18.653 67.954 1.00 46.09 188 GLN A CA 1
ATOM 1483 C C . GLN A 1 188 ? -16.433 20.121 68.359 1.00 46.09 188 GLN A C 1
ATOM 1485 O O . GLN A 1 188 ? -15.927 21.017 67.683 1.00 46.09 188 GLN A O 1
ATOM 1490 N N . ILE A 1 189 ? -17.230 20.299 69.414 1.00 50.16 189 ILE A N 1
ATOM 1491 C CA . ILE A 1 189 ? -17.696 21.549 70.035 1.00 50.16 189 ILE A CA 1
ATOM 1492 C C . ILE A 1 189 ? -16.533 22.324 70.654 1.00 50.16 189 ILE A C 1
ATOM 1494 O O . ILE A 1 189 ? -15.672 21.662 71.276 1.00 50.16 189 ILE A O 1
#

pLDDT: mean 76.41, std 19.45, range [34.56, 97.31]

Secondary structure (DSSP, 8-state):
-PPP-SHHHHHHHHHHHHHHHHHHHHHHS--PPPPTT---SS-HHHHHHHHHHHHHHHHHHHHHHHHHHHHHHHHHHHHHH--HHHHHHHHHHHHS--TTTT---PPPEEEE-TTS-EEEEE-SHHHHHHHHHHHHSPPPPSSPPPPP-------------S------------------PPP------

Sequence (189 aa):
MAIPGAPAALDTYMLLLTSAIQKMIEQHVPQHKASPYSKCWCPPELTRLCKDYSRQDRAAFQSRGTIYEAKTEHWKKWLKNIDEHDIWNAGKITKNPLSDMGRTLIPTLHRKDINGDVISTCHTAEMKATVFADIFFPLKPDSLPPMPDDDLPPIKSLCPSLCHNFTRSSEGSNHQDPSKPQETTAFQI

Organism: Sphaerobolus stellatus (strain SS14) (NCBI:txid990650)